Protein AF-A0A7J4I634-F1 (afdb_monomer)

Secondary structure (DSSP, 8-state):
-------PPPPHHHHHHHHH-HHHHHHHHHHHHS-PPEEHHHHHHHHHHHHHHTTS-S-SEETTTTEEGGG--HHHHHHHSSSSSHHHHHHHHHHHHHHHHHHTTTEETTEEEE-SSTTHHHHHHHHHHHHHHHHHHHHHHH-S---TTTT-EEEEEETTEEEEEETHHHHT-SS-EEE-S----HHHHHT-HHHHHHHHHHHHHHHH-HHHHHHTT--HHHHHHSTTS-SSSEEEEEEETTTTEEEEEEE-GGGHHHHHHHHHHHHHHHHHHHHHHHHHHHHH--

Foldseek 3Di:
DDDPPPPDDQDPVLVVCCVVPVVVSCCVVDVVPDLAAAEPVVVLVVLLVVLLVLQADPQQFDDPVRHGLQPDAAPRNCVGTPANALLRSLVVSLVVLVCCCVVVVCDDPSHHYDYPDDCVSVVSSVVSSVVSSVVRVCCNHQNHQHPVQQAPWQWDDAPPDIDTDRVVLQVVDLEEDEDDQDDDDLVNVQLPLVSQVSQLSLLVCLQPPRSSVVVVPHDNVQSVVQPSGGRAWGKYWYQNPVVRDIDIDIDTRVCVVVSVVVVVVVVVVVVVVVVVVVVVVVVVVD

Sequence (286 aa):
MAKYNQVQAISAGKLRTFHTCPYAYFLDEQIREANIPITGFSAKHYWLQNAFRKLFPGERHVGHELADIEDLRGEELAKHLKYHSADAFGNAMKGLWQRYIIDQEGTVHDRQIAWLYNEQWWKAAAEIRAACVNYCNFLLDEGPPILAFRDKDVAFHYGDKKFVVRFDAIRRGLVVCEQGTKQRTQKDLDSDWTATLQLLAFSTLARSEEAYRIKWGVELAVAESWREGICPEVKLRYYNLSRGEITETRRSNDDLPEMSGTVEDIQVRIKKAVQRKAQQEKRCCL

Radius of gyration: 26.53 Å; Cα contacts (8 Å, |Δi|>4): 306; chains: 1; bounding box: 67×57×77 Å

Mean predicted aligned error: 17.88 Å

pLDDT: mean 70.7, std 13.25, range [34.78, 94.81]

Structure (mmCIF, N/CA/C/O backbone):
data_AF-A0A7J4I634-F1
#
_entry.id   AF-A0A7J4I634-F1
#
loop_
_atom_site.group_PDB
_atom_site.id
_atom_site.type_symbol
_atom_site.label_atom_id
_atom_site.label_alt_id
_atom_site.label_comp_id
_atom_site.label_asym_id
_atom_site.label_entity_id
_atom_site.label_seq_id
_atom_site.pdbx_PDB_ins_code
_atom_site.Cartn_x
_atom_site.Cartn_y
_atom_site.Cartn_z
_atom_site.occupancy
_atom_site.B_iso_or_equiv
_atom_site.auth_seq_id
_atom_site.auth_comp_id
_atom_site.auth_asym_id
_atom_site.auth_atom_id
_atom_site.pdbx_PDB_model_num
ATOM 1 N N . MET A 1 1 ? -14.689 26.862 -48.101 1.00 35.91 1 MET A N 1
ATOM 2 C CA . MET A 1 1 ? -15.898 26.581 -47.295 1.00 35.91 1 MET A CA 1
ATOM 3 C C . MET A 1 1 ? -15.461 26.331 -45.863 1.00 35.91 1 MET A C 1
ATOM 5 O O . MET A 1 1 ? -14.835 25.312 -45.601 1.00 35.91 1 MET A O 1
ATOM 9 N N . ALA A 1 2 ? -15.687 27.299 -44.974 1.00 35.06 2 ALA A N 1
ATOM 10 C CA . ALA A 1 2 ? -15.355 27.166 -43.560 1.00 35.06 2 ALA A CA 1
ATOM 11 C C . ALA A 1 2 ? -16.254 26.089 -42.936 1.00 35.06 2 ALA A C 1
ATOM 13 O O . ALA A 1 2 ? -17.478 26.185 -43.017 1.00 35.06 2 ALA A O 1
ATOM 14 N N . LYS A 1 3 ? -15.652 25.040 -42.363 1.00 34.78 3 LYS A N 1
ATOM 15 C CA . LYS A 1 3 ? -16.386 24.059 -41.560 1.00 34.78 3 LYS A CA 1
ATOM 16 C C . LYS A 1 3 ? -16.897 24.793 -40.324 1.00 34.78 3 LYS A C 1
ATOM 18 O O . LYS A 1 3 ? -16.102 25.276 -39.525 1.00 34.78 3 LYS A O 1
ATOM 23 N N . TYR A 1 4 ? -18.215 24.914 -40.208 1.00 36.06 4 TYR A N 1
ATOM 24 C CA . TYR A 1 4 ? -18.863 25.379 -38.990 1.00 36.06 4 TYR A CA 1
ATOM 25 C C . TYR A 1 4 ? -18.404 24.489 -37.830 1.00 36.06 4 TYR A C 1
ATOM 27 O O . TYR A 1 4 ? -18.687 23.291 -37.822 1.00 36.06 4 TYR A O 1
ATOM 35 N N . ASN A 1 5 ? -17.673 25.072 -36.877 1.00 40.84 5 ASN A N 1
ATOM 36 C CA . ASN A 1 5 ? -17.373 24.433 -35.602 1.00 40.84 5 ASN A CA 1
ATOM 37 C C . ASN A 1 5 ? -18.708 24.131 -34.920 1.00 40.84 5 ASN A C 1
ATOM 39 O O . ASN A 1 5 ? -19.427 25.048 -34.521 1.00 40.84 5 ASN A O 1
ATOM 43 N N . GLN A 1 6 ? -19.061 22.851 -34.818 1.00 41.25 6 GLN A N 1
ATOM 44 C CA . GLN A 1 6 ? -20.134 22.431 -33.930 1.00 41.25 6 GLN A CA 1
ATOM 45 C C . GLN A 1 6 ? -19.717 22.814 -32.512 1.00 41.25 6 GLN A C 1
ATOM 47 O O . GLN A 1 6 ? -18.751 22.277 -31.975 1.00 41.25 6 GLN A O 1
ATOM 52 N N . VAL A 1 7 ? -20.424 23.777 -31.925 1.00 43.50 7 VAL A N 1
ATOM 53 C CA . VAL A 1 7 ? -20.244 24.157 -30.525 1.00 43.50 7 VAL A CA 1
ATOM 54 C C . VAL A 1 7 ? -20.687 22.960 -29.686 1.00 43.50 7 VAL A C 1
ATOM 56 O O . VAL A 1 7 ? -21.882 22.694 -29.559 1.00 43.50 7 VAL A O 1
ATOM 59 N N . GLN A 1 8 ? -19.729 22.191 -29.166 1.00 54.75 8 GLN A N 1
ATOM 60 C CA . GLN A 1 8 ? -20.033 21.123 -28.222 1.00 54.75 8 GLN A CA 1
ATOM 61 C C . GLN A 1 8 ? -20.607 21.736 -26.943 1.00 54.75 8 GLN A C 1
ATOM 63 O O . GLN A 1 8 ? -20.033 22.656 -26.359 1.00 54.75 8 GLN A O 1
ATOM 68 N N . ALA A 1 9 ? -21.753 21.220 -26.503 1.00 59.50 9 ALA A N 1
ATOM 69 C CA . ALA A 1 9 ? -22.364 21.640 -25.253 1.00 59.50 9 ALA A CA 1
ATOM 70 C C . ALA A 1 9 ? -21.459 21.249 -24.071 1.00 59.50 9 ALA A C 1
ATOM 72 O O . ALA A 1 9 ? -21.138 20.073 -23.880 1.00 59.50 9 ALA A O 1
ATOM 73 N N . ILE A 1 10 ? -21.052 22.236 -23.270 1.00 62.06 10 ILE A N 1
ATOM 74 C CA . ILE A 1 10 ? -20.223 22.016 -22.081 1.00 62.06 10 ILE A CA 1
ATOM 75 C C . ILE A 1 10 ? -21.079 21.313 -21.022 1.00 62.06 10 ILE A C 1
ATOM 77 O O . ILE A 1 10 ? -22.120 21.820 -20.604 1.00 62.06 10 ILE A O 1
ATOM 81 N N . SER A 1 11 ? -20.650 20.129 -20.584 1.00 72.94 11 SER A N 1
ATOM 82 C CA . SER A 1 11 ? -21.383 19.362 -19.577 1.00 72.94 11 SER A CA 1
ATOM 83 C C . SER A 1 11 ? -21.321 20.032 -18.197 1.00 72.94 11 SER A C 1
ATOM 85 O O . SER A 1 11 ? -20.356 20.718 -17.855 1.00 72.94 11 SER A O 1
ATOM 87 N N . ALA A 1 12 ? -22.327 19.785 -17.353 1.00 72.38 12 ALA A N 1
ATOM 88 C CA . ALA A 1 12 ? -22.384 20.346 -15.999 1.00 72.38 12 ALA A CA 1
ATOM 89 C C . ALA A 1 12 ? -21.161 19.968 -15.134 1.00 72.38 12 ALA A C 1
ATOM 91 O O . ALA A 1 12 ? -20.741 20.744 -14.277 1.00 72.38 12 ALA A O 1
ATOM 92 N N . GLY A 1 13 ? -20.560 18.796 -15.381 1.00 66.75 13 GLY A N 1
ATOM 93 C CA . GLY A 1 13 ? -19.317 18.373 -14.731 1.00 66.75 13 GLY A CA 1
ATOM 94 C C . GLY A 1 13 ? -18.116 19.226 -15.146 1.00 66.75 13 GLY A C 1
ATOM 95 O O . GLY A 1 13 ? -17.361 19.665 -14.286 1.00 66.75 13 GLY A O 1
ATOM 96 N N . LYS A 1 14 ? -17.992 19.536 -16.442 1.00 60.25 14 LYS A N 1
ATOM 97 C CA . LYS A 1 14 ? -16.929 20.390 -16.993 1.00 60.25 14 LYS A CA 1
ATOM 98 C C . LYS A 1 14 ? -17.026 21.829 -16.473 1.00 60.25 14 LYS A C 1
ATOM 100 O O . LYS A 1 14 ? -16.036 22.383 -16.005 1.00 60.25 14 LYS A O 1
ATOM 105 N N . LEU A 1 15 ? -18.234 22.393 -16.434 1.00 70.44 15 LEU A N 1
ATOM 106 C CA . LEU A 1 15 ? -18.499 23.693 -15.799 1.00 70.44 15 LEU A CA 1
ATOM 107 C C . LEU A 1 15 ? -18.102 23.700 -14.316 1.00 70.44 15 LEU A C 1
ATOM 109 O O . LEU A 1 15 ? -17.470 24.642 -13.841 1.00 70.44 15 LEU A O 1
ATOM 113 N N . ARG A 1 16 ? -18.413 22.625 -13.583 1.00 66.25 16 ARG A N 1
ATOM 114 C CA . ARG A 1 16 ? -18.028 22.493 -12.173 1.00 66.25 16 ARG A CA 1
ATOM 115 C C . ARG A 1 16 ? -16.504 22.457 -12.004 1.00 66.25 16 ARG A C 1
ATOM 117 O O . ARG A 1 16 ? -15.994 23.109 -11.095 1.00 66.25 16 ARG A O 1
ATOM 124 N N . THR A 1 17 ? -15.776 21.772 -12.885 1.00 56.25 17 THR A N 1
ATOM 125 C CA . THR A 1 17 ? -14.303 21.769 -12.896 1.00 56.25 17 THR A CA 1
ATOM 126 C C . THR A 1 17 ? -13.734 23.157 -13.193 1.00 56.25 17 THR A C 1
ATOM 128 O O . THR A 1 17 ? -12.839 23.588 -12.472 1.00 56.25 17 THR A O 1
ATOM 131 N N . PHE A 1 18 ? -14.289 23.899 -14.162 1.00 64.56 18 PHE A N 1
ATOM 132 C CA . PHE A 1 18 ? -13.871 25.278 -14.461 1.00 64.56 18 PHE A CA 1
ATOM 133 C C . PHE A 1 18 ? -14.014 26.201 -13.256 1.00 64.56 18 PHE A C 1
ATOM 135 O O . PHE A 1 18 ? -13.078 26.910 -12.900 1.00 64.56 18 PHE A O 1
ATOM 142 N N . HIS A 1 19 ? -15.169 26.156 -12.595 1.00 66.19 19 HIS A N 1
ATOM 143 C CA . HIS A 1 19 ? -15.427 27.004 -11.436 1.00 66.19 19 HIS A CA 1
ATOM 144 C C . HIS A 1 19 ? -14.598 26.619 -10.207 1.00 66.19 19 HIS A C 1
ATOM 146 O O . HIS A 1 19 ? -14.317 27.478 -9.377 1.00 66.19 19 HIS A O 1
ATOM 152 N N . THR A 1 20 ? -14.197 25.350 -10.090 1.00 65.62 20 THR A N 1
ATOM 153 C CA . THR A 1 20 ? -13.395 24.860 -8.959 1.00 65.62 20 THR A CA 1
ATOM 154 C C . THR A 1 20 ? -11.903 25.116 -9.178 1.00 65.62 20 THR A C 1
ATOM 156 O O . THR A 1 20 ? -11.194 25.500 -8.253 1.00 65.62 20 THR A O 1
ATOM 159 N N . CYS A 1 21 ? -11.412 24.910 -10.401 1.00 58.94 21 CYS A N 1
ATOM 160 C CA . CYS A 1 21 ? -10.040 25.204 -10.788 1.00 58.94 21 CYS A CA 1
ATOM 161 C C . CYS A 1 21 ? -9.975 25.482 -12.300 1.00 58.94 21 CYS A C 1
ATOM 163 O O . CYS A 1 21 ? -9.893 24.540 -13.098 1.00 58.94 21 CYS A O 1
ATOM 165 N N . PRO A 1 22 ? -9.951 26.764 -12.714 1.00 61.44 22 PRO A N 1
ATOM 166 C CA . PRO A 1 22 ? -9.896 27.137 -14.125 1.00 61.44 22 PRO A CA 1
ATOM 167 C C . PRO A 1 22 ? -8.691 26.523 -14.838 1.00 61.44 22 PRO A C 1
ATOM 169 O O . PRO A 1 22 ? -8.812 26.064 -15.966 1.00 61.44 22 PRO A O 1
ATOM 172 N N . TYR A 1 23 ? -7.545 26.435 -14.156 1.00 46.91 23 TYR A N 1
ATOM 173 C CA . TYR A 1 23 ? -6.328 25.839 -14.705 1.00 46.91 23 TYR A CA 1
ATOM 174 C C . TYR A 1 23 ? -6.473 24.329 -14.946 1.00 46.91 23 TYR A C 1
ATOM 176 O O . TYR A 1 23 ? -6.044 23.837 -15.982 1.00 46.91 23 TYR A O 1
ATOM 184 N N . ALA A 1 24 ? -7.134 23.596 -14.043 1.00 50.12 24 ALA A N 1
ATOM 185 C CA . ALA A 1 24 ? -7.418 22.173 -14.227 1.00 50.12 24 ALA A CA 1
ATOM 186 C C . ALA A 1 24 ? -8.451 21.931 -15.331 1.00 50.12 24 ALA A C 1
ATOM 188 O O . ALA A 1 24 ? -8.325 20.960 -16.060 1.00 50.12 24 ALA A O 1
ATO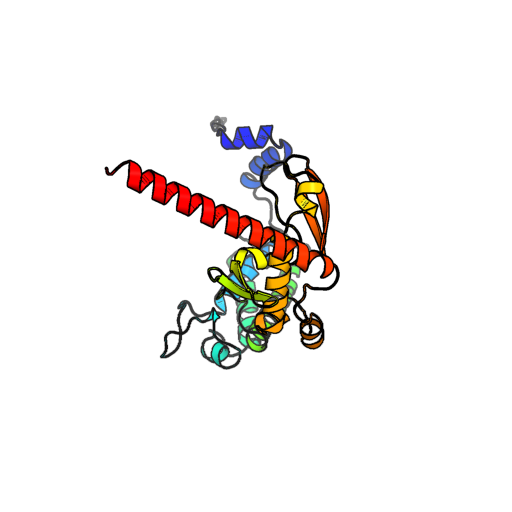M 189 N N . TYR A 1 25 ? -9.434 22.819 -15.494 1.00 60.09 25 TYR A N 1
ATOM 190 C CA . TYR A 1 25 ? -10.348 22.776 -16.636 1.00 60.09 25 TYR A CA 1
ATOM 191 C C . TYR A 1 25 ? -9.629 23.046 -17.954 1.00 60.09 25 TYR A C 1
ATOM 193 O O . TYR A 1 25 ? -9.800 22.288 -18.897 1.00 60.09 25 TYR A O 1
ATOM 201 N N . PHE A 1 26 ? -8.784 24.079 -18.022 1.00 50.06 26 PHE A N 1
ATOM 202 C CA . PHE A 1 26 ? -7.991 24.351 -19.219 1.00 50.06 26 PHE A CA 1
ATOM 203 C C . PHE A 1 26 ? -7.023 23.207 -19.523 1.00 50.06 26 PHE A C 1
ATOM 205 O O . PHE A 1 26 ? -6.861 22.858 -20.684 1.00 50.06 26 PHE A O 1
ATOM 212 N N . LEU A 1 27 ? -6.435 22.578 -18.504 1.00 50.41 27 LEU A N 1
ATOM 213 C CA . LEU A 1 27 ? -5.641 21.364 -18.665 1.00 50.41 27 LEU A CA 1
ATOM 214 C C . LEU A 1 27 ? -6.499 20.175 -19.109 1.00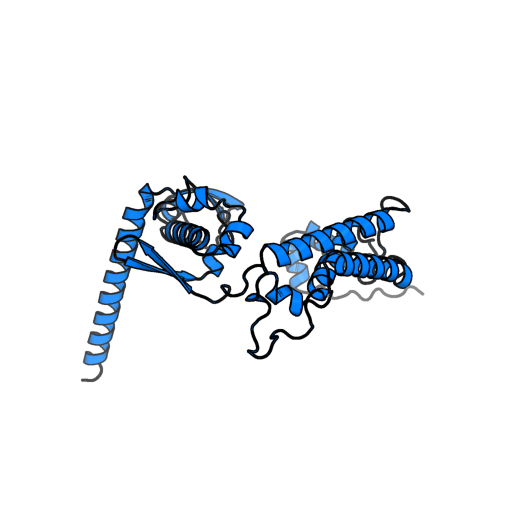 50.41 27 LEU A C 1
ATOM 216 O O . LEU A 1 27 ? -6.062 19.454 -19.981 1.00 50.41 27 LEU A O 1
ATOM 220 N N . ASP A 1 28 ? -7.694 19.944 -18.574 1.00 52.78 28 ASP A N 1
ATOM 221 C CA . ASP A 1 28 ? -8.531 18.792 -18.954 1.00 52.78 28 ASP A CA 1
ATOM 222 C C . ASP A 1 28 ? -9.135 18.966 -20.362 1.00 52.78 28 ASP A C 1
ATOM 224 O O . ASP A 1 28 ? -9.190 18.002 -21.123 1.00 52.78 28 ASP A O 1
ATOM 228 N N . GLU A 1 29 ? -9.492 20.194 -20.760 1.00 54.06 29 GLU A N 1
ATOM 229 C CA . GLU A 1 29 ? -9.886 20.519 -22.138 1.00 54.06 29 GLU A CA 1
ATOM 230 C C . GLU A 1 29 ? -8.682 20.447 -23.096 1.00 54.06 29 GLU A C 1
ATOM 232 O O . GLU A 1 29 ? -8.772 19.791 -24.128 1.00 54.06 29 GLU A O 1
ATOM 237 N N . GLN A 1 30 ? -7.517 21.020 -22.756 1.00 46.25 30 GLN A N 1
ATOM 238 C CA . GLN A 1 30 ? -6.353 21.008 -23.657 1.00 46.25 30 GLN A CA 1
ATOM 239 C C . GLN A 1 30 ? -5.571 19.686 -23.670 1.00 46.25 30 GLN A C 1
ATOM 241 O O . GLN A 1 30 ? -5.031 19.333 -24.709 1.00 46.25 30 GLN A O 1
ATOM 246 N N . ILE A 1 31 ? -5.499 18.924 -22.574 1.00 45.06 31 ILE A N 1
ATOM 247 C CA . ILE A 1 31 ? -4.784 17.630 -22.505 1.00 45.06 31 ILE A CA 1
ATOM 248 C C . ILE A 1 31 ? -5.611 16.506 -23.129 1.00 45.06 31 ILE A C 1
ATOM 250 O O . ILE A 1 31 ? -5.025 15.560 -23.652 1.00 45.06 31 ILE A O 1
ATOM 254 N N . ARG A 1 32 ? -6.949 16.584 -23.103 1.00 44.66 32 ARG A N 1
ATOM 255 C CA . ARG A 1 32 ? -7.786 15.617 -23.831 1.00 44.66 32 ARG A CA 1
ATOM 256 C C . ARG A 1 32 ? -7.885 15.928 -25.321 1.00 44.66 32 ARG A C 1
ATOM 258 O O . ARG A 1 32 ? -8.030 14.990 -26.096 1.00 44.66 32 ARG A O 1
ATOM 265 N N . GLU A 1 33 ? -7.792 17.196 -25.724 1.00 44.84 33 GLU A N 1
ATOM 266 C CA . GLU A 1 33 ? -7.803 17.571 -27.146 1.00 44.84 33 GLU A CA 1
ATOM 267 C C . GLU A 1 33 ? -6.423 17.538 -27.816 1.00 44.84 33 GLU A C 1
ATOM 269 O O . GLU A 1 33 ? -6.347 17.467 -29.043 1.00 44.84 33 GLU A O 1
ATOM 274 N N . ALA A 1 34 ? -5.322 17.555 -27.065 1.00 44.38 34 ALA A N 1
ATOM 275 C CA . ALA A 1 34 ? -3.998 17.597 -27.665 1.00 44.38 34 ALA A CA 1
ATOM 276 C C . ALA A 1 34 ? -3.308 16.227 -27.660 1.00 44.38 34 ALA A C 1
ATOM 278 O O . ALA A 1 34 ? -3.169 15.566 -26.631 1.00 44.38 34 ALA A O 1
ATOM 279 N N . ASN A 1 35 ? -2.775 15.876 -28.833 1.00 56.53 35 ASN A N 1
ATOM 280 C CA . ASN A 1 35 ? -1.741 14.874 -29.110 1.00 56.53 35 ASN A CA 1
ATOM 281 C C . ASN A 1 35 ? -0.438 15.127 -28.307 1.00 56.53 35 ASN A C 1
ATOM 283 O O . ASN A 1 35 ? 0.656 15.094 -28.868 1.00 56.53 35 ASN A O 1
ATOM 287 N N . ILE A 1 36 ? -0.515 15.455 -27.013 1.00 59.34 36 ILE A N 1
ATOM 288 C CA . ILE A 1 36 ? 0.643 15.779 -26.182 1.00 59.34 36 ILE A CA 1
ATOM 289 C C . ILE A 1 36 ? 1.390 14.480 -25.927 1.00 59.34 36 ILE A C 1
ATOM 291 O O . ILE A 1 36 ? 0.811 13.553 -25.337 1.00 59.34 36 ILE A O 1
ATOM 295 N N . PRO A 1 37 ? 2.673 14.408 -26.304 1.00 60.72 37 PRO A N 1
ATOM 296 C CA . PRO A 1 37 ? 3.463 13.227 -26.056 1.00 60.72 37 PRO A CA 1
ATOM 297 C C . PRO A 1 37 ? 3.520 12.875 -24.565 1.00 60.72 37 PRO A C 1
ATOM 299 O O . PRO A 1 37 ? 3.599 13.748 -23.699 1.00 60.72 37 PRO A O 1
ATOM 302 N N . ILE A 1 38 ? 3.474 11.589 -24.243 1.00 65.56 38 ILE A N 1
ATOM 303 C CA . ILE A 1 38 ? 3.721 11.089 -22.894 1.00 65.56 38 ILE A CA 1
ATOM 304 C C . ILE A 1 38 ? 5.231 11.007 -22.655 1.00 65.56 38 ILE A C 1
ATOM 306 O O . ILE A 1 38 ? 5.982 10.621 -23.541 1.00 65.56 38 ILE A O 1
ATOM 310 N N . THR A 1 39 ? 5.723 11.347 -21.466 1.00 72.00 39 THR A N 1
ATOM 311 C CA . THR A 1 39 ? 7.162 11.204 -21.192 1.00 72.00 39 THR A CA 1
ATOM 312 C C . THR A 1 39 ? 7.569 9.730 -21.140 1.00 72.00 39 THR A C 1
ATOM 314 O O . THR A 1 39 ? 6.817 8.894 -20.631 1.00 72.00 39 THR A O 1
ATOM 317 N N . GLY A 1 40 ? 8.791 9.407 -21.576 1.00 61.75 40 GLY A N 1
ATOM 318 C CA . GLY A 1 40 ? 9.339 8.045 -21.478 1.00 61.75 40 GLY A CA 1
ATOM 319 C C . GLY A 1 40 ? 9.301 7.457 -20.059 1.00 61.75 40 GLY A C 1
ATOM 320 O O . GLY A 1 40 ? 9.081 6.259 -19.884 1.00 61.75 40 GLY A O 1
ATOM 321 N N . PHE A 1 41 ? 9.422 8.302 -19.028 1.00 64.12 41 PHE A N 1
ATOM 322 C CA . PHE A 1 41 ? 9.251 7.899 -17.628 1.00 64.12 41 PHE A CA 1
ATOM 323 C C . PHE A 1 41 ? 7.826 7.412 -17.330 1.00 64.12 41 PHE A C 1
ATOM 325 O O . PHE A 1 41 ? 7.644 6.339 -16.753 1.00 64.12 41 PHE A O 1
ATOM 332 N N . SER A 1 42 ? 6.818 8.183 -17.744 1.00 63.53 42 SER A N 1
ATOM 333 C CA . SER A 1 42 ? 5.413 7.847 -17.500 1.00 63.53 42 SER A CA 1
ATOM 334 C C . SER A 1 42 ? 5.009 6.607 -18.295 1.00 63.53 42 SER A C 1
ATOM 336 O O . SER A 1 42 ? 4.405 5.697 -17.735 1.00 63.53 42 SER A O 1
ATOM 338 N N . ALA A 1 43 ? 5.421 6.519 -19.565 1.00 66.12 43 ALA A N 1
ATOM 339 C CA . ALA A 1 43 ? 5.208 5.347 -20.416 1.00 66.12 43 ALA A CA 1
ATOM 340 C C . ALA A 1 43 ? 5.763 4.060 -19.780 1.00 66.12 43 ALA A C 1
ATOM 342 O O . ALA A 1 43 ? 5.054 3.058 -19.676 1.00 66.12 43 ALA A O 1
ATOM 343 N N . LYS A 1 44 ? 7.000 4.111 -19.266 1.00 74.62 44 LYS A N 1
ATOM 344 C CA . LYS A 1 44 ? 7.624 3.007 -18.523 1.00 74.62 44 LYS A CA 1
ATOM 345 C C . LYS A 1 44 ? 6.807 2.611 -17.289 1.00 74.62 44 LYS A C 1
ATOM 347 O O . LYS A 1 44 ? 6.600 1.424 -17.048 1.00 74.62 44 LYS A O 1
ATOM 352 N N . HIS A 1 45 ? 6.351 3.585 -16.498 1.00 66.69 45 HIS A N 1
ATOM 353 C CA . HIS A 1 45 ? 5.594 3.311 -15.274 1.00 66.69 45 HIS A CA 1
ATOM 354 C C . HIS A 1 45 ? 4.244 2.638 -15.563 1.00 66.69 45 HIS A C 1
ATOM 356 O O . HIS A 1 45 ? 3.923 1.626 -14.940 1.00 66.69 45 HIS A O 1
ATOM 362 N N . TYR A 1 46 ? 3.492 3.143 -16.547 1.00 68.06 46 TYR A N 1
ATOM 363 C CA . TYR A 1 46 ? 2.243 2.516 -16.995 1.00 68.06 46 TYR A CA 1
ATOM 364 C C . TYR A 1 46 ? 2.461 1.076 -17.451 1.00 68.06 46 TYR A C 1
ATOM 366 O O . TYR A 1 46 ? 1.702 0.171 -17.100 1.00 68.06 46 TYR A O 1
ATOM 374 N N . TRP A 1 47 ? 3.533 0.851 -18.203 1.00 76.62 47 TRP A N 1
ATOM 375 C CA . TRP A 1 47 ? 3.866 -0.472 -18.695 1.00 76.62 47 TRP A CA 1
ATOM 376 C C . TRP A 1 47 ? 4.220 -1.445 -17.558 1.00 76.62 47 TRP A C 1
ATOM 378 O O . TRP A 1 47 ? 3.718 -2.570 -17.536 1.00 76.62 47 TRP A O 1
ATOM 388 N N . LEU A 1 48 ? 5.012 -1.007 -16.571 1.00 69.50 48 LEU A N 1
ATOM 389 C CA . LEU A 1 48 ? 5.423 -1.829 -15.425 1.00 69.50 48 LEU A CA 1
ATOM 390 C C . LEU A 1 48 ? 4.243 -2.337 -14.589 1.00 69.50 48 LEU A C 1
ATOM 392 O O . LEU A 1 48 ? 4.247 -3.497 -14.178 1.00 69.50 48 LEU A O 1
ATOM 396 N N . GLN A 1 49 ? 3.205 -1.521 -14.390 1.00 64.75 49 GLN A N 1
ATOM 397 C CA . GLN A 1 49 ? 2.005 -1.955 -13.663 1.00 64.75 49 GLN A CA 1
ATOM 398 C C . GLN A 1 49 ? 1.322 -3.157 -14.335 1.00 64.75 49 GLN A C 1
ATOM 400 O O . GLN A 1 49 ? 0.875 -4.085 -13.658 1.00 64.75 49 GLN A O 1
ATOM 405 N N . ASN A 1 50 ? 1.277 -3.174 -15.669 1.00 70.69 50 ASN A N 1
ATOM 406 C CA . ASN A 1 50 ? 0.751 -4.307 -16.431 1.00 70.69 50 ASN A CA 1
ATOM 407 C C . ASN A 1 50 ? 1.730 -5.487 -16.467 1.00 70.69 50 ASN A C 1
ATOM 409 O O . ASN A 1 50 ? 1.302 -6.640 -16.477 1.00 70.69 50 ASN A O 1
ATOM 413 N N . ALA A 1 51 ? 3.034 -5.216 -16.475 1.00 72.56 51 ALA A N 1
ATOM 414 C CA . ALA A 1 51 ? 4.078 -6.233 -16.495 1.00 72.56 51 ALA A CA 1
ATOM 415 C C . ALA A 1 51 ? 4.075 -7.102 -15.234 1.00 72.56 51 ALA A C 1
ATOM 417 O O . ALA A 1 51 ? 4.121 -8.325 -15.342 1.00 72.56 51 ALA A O 1
ATOM 418 N N . PHE A 1 52 ? 3.936 -6.498 -14.051 1.00 74.62 52 PHE A N 1
ATOM 419 C CA . PHE A 1 52 ? 3.888 -7.234 -12.782 1.00 74.62 52 PHE A CA 1
ATOM 420 C C . PHE A 1 52 ? 2.718 -8.218 -12.712 1.00 74.62 52 PHE A C 1
ATOM 422 O O . PHE A 1 52 ? 2.884 -9.335 -12.235 1.00 74.62 52 PHE A O 1
ATOM 429 N N . ARG A 1 53 ? 1.561 -7.870 -13.288 1.00 71.50 53 ARG A N 1
ATOM 430 C CA . ARG A 1 53 ? 0.407 -8.784 -13.364 1.00 71.50 53 ARG A CA 1
ATOM 431 C C . ARG A 1 53 ? 0.678 -10.022 -14.214 1.00 71.50 53 ARG A C 1
ATOM 433 O O . ARG A 1 53 ? 0.081 -11.059 -13.971 1.00 71.50 53 ARG A O 1
ATOM 440 N N . LYS A 1 54 ? 1.579 -9.932 -15.199 1.00 78.56 54 LYS A N 1
ATOM 441 C CA . LYS A 1 54 ? 1.922 -11.063 -16.076 1.00 78.56 54 LYS A CA 1
ATOM 442 C C . LYS A 1 54 ? 2.766 -12.130 -15.382 1.00 78.56 54 LYS A C 1
ATOM 444 O O . LYS A 1 54 ? 2.958 -13.180 -15.990 1.00 78.56 54 LYS A O 1
ATOM 449 N N . LEU A 1 55 ? 3.300 -11.850 -14.191 1.00 76.19 55 LEU A N 1
ATOM 450 C CA . LEU A 1 55 ? 4.066 -12.805 -13.390 1.00 76.19 55 LEU A CA 1
ATOM 451 C C . LEU A 1 55 ? 3.185 -13.949 -12.871 1.00 76.19 55 LEU A C 1
ATOM 453 O O . LEU A 1 55 ? 3.629 -15.096 -12.816 1.00 76.19 55 LEU A O 1
ATOM 457 N N . PHE A 1 56 ? 1.933 -13.634 -12.547 1.00 77.56 56 PHE A N 1
ATOM 458 C CA . PHE A 1 56 ? 0.955 -14.594 -12.058 1.00 77.56 56 PHE A CA 1
ATOM 459 C C . PHE A 1 56 ? 0.234 -15.291 -13.227 1.00 77.56 56 PHE A C 1
ATOM 461 O O . PHE A 1 56 ? 0.070 -14.696 -14.303 1.00 77.56 56 PHE A O 1
ATOM 468 N N . PRO A 1 57 ? -0.186 -16.555 -13.058 1.00 70.00 57 PRO A N 1
ATOM 469 C CA . PRO A 1 57 ? -1.104 -17.208 -13.981 1.00 70.00 57 PRO A CA 1
ATOM 470 C C . PRO A 1 57 ? -2.439 -16.449 -14.042 1.00 70.00 57 PRO A C 1
ATOM 472 O O . PRO A 1 57 ? -2.774 -15.656 -13.166 1.00 70.00 57 PRO A O 1
ATOM 475 N N . GLY A 1 58 ? -3.209 -16.677 -15.109 1.00 64.19 58 GLY A N 1
ATOM 476 C CA . GLY A 1 58 ? -4.540 -16.069 -15.247 1.00 64.19 58 GLY A CA 1
ATOM 477 C C . GLY A 1 58 ? -5.563 -16.602 -14.235 1.00 64.19 58 GLY A C 1
ATOM 478 O O . GLY A 1 58 ? -6.616 -15.995 -14.057 1.00 64.19 58 GLY A O 1
ATOM 479 N N . GLU A 1 59 ? -5.251 -17.721 -13.583 1.00 60.88 59 GLU A N 1
ATOM 480 C CA . GLU A 1 59 ? -6.079 -18.383 -12.579 1.00 60.88 59 GLU A CA 1
ATOM 481 C C . GLU A 1 59 ? -5.690 -17.908 -11.175 1.00 60.88 59 GLU A C 1
ATOM 483 O O . GLU A 1 59 ? -4.511 -17.818 -10.839 1.00 60.88 59 GLU A O 1
ATOM 488 N N . ARG A 1 60 ? -6.699 -17.575 -10.362 1.00 55.22 60 ARG A N 1
ATOM 489 C CA . ARG A 1 60 ? -6.514 -17.010 -9.016 1.00 55.22 60 ARG A CA 1
ATOM 490 C C . ARG A 1 60 ? -6.158 -18.065 -7.958 1.00 55.22 60 ARG A C 1
ATOM 492 O O . ARG A 1 60 ? -5.390 -17.771 -7.047 1.00 55.22 60 ARG A O 1
ATOM 499 N N . HIS A 1 61 ? -6.695 -19.272 -8.117 1.00 64.56 61 HIS A N 1
ATOM 500 C CA . HIS A 1 61 ? -6.494 -20.406 -7.218 1.00 64.56 61 HIS A CA 1
ATOM 501 C C . HIS A 1 61 ? -5.615 -21.441 -7.912 1.00 64.56 61 HIS A C 1
ATOM 503 O O . HIS A 1 61 ? -5.808 -21.703 -9.100 1.00 64.56 61 HIS A O 1
ATOM 509 N N . VAL A 1 62 ? -4.667 -22.031 -7.189 1.00 60.22 62 VAL A N 1
ATOM 510 C CA . VAL A 1 62 ? -3.665 -22.935 -7.763 1.00 60.22 62 VAL A CA 1
ATOM 511 C C . VAL A 1 62 ? -3.420 -24.160 -6.879 1.00 60.22 62 VAL A C 1
ATOM 513 O O . VAL A 1 62 ? -3.682 -24.154 -5.678 1.00 60.22 62 VAL A O 1
ATOM 516 N N . GLY A 1 63 ? -2.903 -25.232 -7.486 1.00 61.53 63 GLY A N 1
ATOM 517 C CA . GLY A 1 63 ? -2.598 -26.487 -6.791 1.00 61.53 63 GLY A CA 1
ATOM 518 C C . GLY A 1 63 ? -3.822 -27.376 -6.530 1.00 61.53 63 GLY A C 1
ATOM 519 O O . GLY A 1 63 ? -4.952 -27.035 -6.872 1.00 61.53 63 GLY A O 1
ATOM 520 N N . HIS A 1 64 ? -3.586 -28.549 -5.934 1.00 51.88 64 HIS A N 1
ATOM 521 C CA . HIS A 1 64 ? -4.637 -29.541 -5.654 1.00 51.88 64 HIS A CA 1
ATOM 522 C C . HIS A 1 64 ? -5.642 -29.086 -4.588 1.00 51.88 64 HIS A C 1
ATOM 524 O O . HIS A 1 64 ? -6.784 -29.538 -4.601 1.00 51.88 64 HIS A O 1
ATOM 530 N N . GLU A 1 65 ? -5.228 -28.187 -3.696 1.00 61.47 65 GLU A N 1
ATOM 531 C CA . GLU A 1 65 ? -6.062 -27.647 -2.617 1.00 61.47 65 GLU A CA 1
ATOM 532 C C . GLU A 1 65 ? -6.792 -26.354 -3.013 1.00 61.47 65 GLU A C 1
ATOM 534 O O . GLU A 1 65 ? -7.534 -25.806 -2.204 1.00 61.47 65 GLU A O 1
ATOM 539 N N . LEU A 1 66 ? -6.613 -25.880 -4.257 1.00 64.56 66 LEU A N 1
ATOM 540 C CA . LEU A 1 66 ? -7.157 -24.606 -4.747 1.00 64.56 66 LEU A CA 1
ATOM 541 C C . LEU A 1 66 ? -6.770 -23.420 -3.843 1.00 64.56 66 LEU A C 1
ATOM 543 O O . LEU A 1 66 ? -7.591 -22.543 -3.571 1.00 64.56 66 LEU A O 1
ATOM 547 N N . ALA A 1 67 ? -5.516 -23.394 -3.386 1.00 53.25 67 ALA A N 1
ATOM 548 C CA . ALA A 1 67 ? -4.996 -22.324 -2.546 1.00 53.25 67 ALA A CA 1
ATOM 549 C C . ALA A 1 67 ? -4.946 -21.001 -3.324 1.00 53.25 67 ALA A C 1
ATOM 551 O O . ALA A 1 67 ? -4.599 -20.977 -4.511 1.00 53.25 67 ALA A O 1
ATOM 552 N N . ASP A 1 68 ? -5.277 -19.894 -2.659 1.00 63.06 68 ASP A N 1
ATOM 553 C CA . ASP A 1 68 ? -5.091 -18.564 -3.229 1.00 63.06 68 ASP A CA 1
ATOM 554 C C . ASP A 1 68 ? -3.592 -18.304 -3.420 1.00 63.06 68 ASP A C 1
ATOM 556 O O . ASP A 1 68 ? -2.794 -18.467 -2.498 1.00 63.06 68 ASP A O 1
ATOM 560 N N . ILE A 1 69 ? -3.197 -17.837 -4.609 1.00 63.88 69 ILE A N 1
ATOM 561 C CA . ILE A 1 69 ? -1.797 -17.467 -4.898 1.00 63.88 69 ILE A CA 1
ATOM 562 C C . ILE A 1 69 ? -1.242 -16.457 -3.887 1.00 63.88 69 ILE A C 1
ATOM 564 O O . ILE A 1 69 ? -0.041 -16.412 -3.638 1.00 63.88 69 ILE A O 1
ATOM 568 N N . GLU A 1 70 ? -2.130 -15.639 -3.328 1.00 62.72 70 GLU A N 1
ATOM 569 C CA . GLU A 1 70 ? -1.839 -14.583 -2.362 1.00 62.72 70 GLU A CA 1
ATOM 570 C C . GLU A 1 70 ? -1.477 -15.124 -0.968 1.00 62.72 70 GLU A C 1
ATOM 572 O O . GLU A 1 70 ? -0.945 -14.371 -0.152 1.00 62.72 70 GLU A O 1
ATOM 577 N N . ASP A 1 71 ? -1.732 -16.411 -0.718 1.00 61.66 71 ASP A N 1
ATOM 578 C CA . ASP A 1 71 ? -1.427 -17.104 0.535 1.00 61.66 71 ASP A CA 1
ATOM 579 C C . ASP A 1 71 ? -0.143 -17.951 0.437 1.00 61.66 71 ASP A C 1
ATOM 581 O O . ASP A 1 71 ? 0.392 -18.393 1.455 1.00 61.66 71 ASP A O 1
ATOM 585 N N . LEU A 1 72 ? 0.385 -18.150 -0.777 1.00 65.88 72 LEU A N 1
ATOM 586 C CA . LEU A 1 72 ? 1.569 -18.970 -1.025 1.00 65.88 72 LEU A CA 1
ATOM 587 C C . LEU A 1 72 ? 2.863 -18.202 -0.754 1.00 65.88 72 LEU A C 1
ATOM 589 O O . LEU A 1 72 ? 3.033 -17.056 -1.178 1.00 65.88 72 LEU A O 1
ATOM 593 N N . ARG A 1 73 ? 3.819 -18.865 -0.098 1.00 65.94 73 ARG A N 1
ATOM 594 C CA . ARG A 1 73 ? 5.145 -18.306 0.197 1.00 65.94 73 ARG A CA 1
ATOM 595 C C . ARG A 1 73 ? 6.234 -18.971 -0.638 1.00 65.94 73 ARG A C 1
ATOM 597 O O . ARG A 1 73 ? 6.153 -20.159 -0.941 1.00 65.94 73 ARG A O 1
ATOM 604 N N . GLY A 1 74 ? 7.255 -18.188 -0.982 1.00 69.88 74 GLY A N 1
ATOM 605 C CA . GLY A 1 74 ? 8.521 -18.614 -1.583 1.00 69.88 74 GLY A CA 1
ATOM 606 C C . GLY A 1 74 ? 8.470 -19.832 -2.496 1.00 69.88 74 GLY A C 1
ATOM 607 O O . GLY A 1 74 ? 7.976 -19.739 -3.618 1.00 69.88 74 GLY A O 1
ATOM 608 N N . GLU A 1 75 ? 9.003 -20.967 -2.033 1.00 75.56 75 GLU A N 1
ATOM 609 C CA . GLU A 1 75 ? 9.126 -22.199 -2.825 1.00 75.56 75 GLU A CA 1
ATOM 610 C C . GLU A 1 75 ? 7.786 -22.759 -3.325 1.00 75.56 75 GLU A C 1
ATOM 612 O O . GLU A 1 75 ? 7.741 -23.383 -4.385 1.00 75.56 75 GLU A O 1
ATOM 617 N N . GLU A 1 76 ? 6.687 -22.548 -2.597 1.00 74.38 76 GLU A N 1
ATOM 618 C CA . GLU A 1 76 ? 5.354 -22.939 -3.060 1.00 74.38 76 GLU A CA 1
ATOM 619 C C . GLU A 1 76 ? 4.851 -21.979 -4.128 1.00 74.38 76 GLU A C 1
ATOM 621 O O . GLU A 1 76 ? 4.443 -22.425 -5.199 1.00 74.38 76 GLU A O 1
ATOM 626 N N . LEU A 1 77 ? 4.978 -20.668 -3.904 1.00 76.94 77 LEU A N 1
ATOM 627 C CA . LEU A 1 77 ? 4.641 -19.660 -4.911 1.00 76.94 77 LEU A CA 1
ATOM 628 C C . LEU A 1 77 ? 5.421 -19.898 -6.215 1.00 76.94 7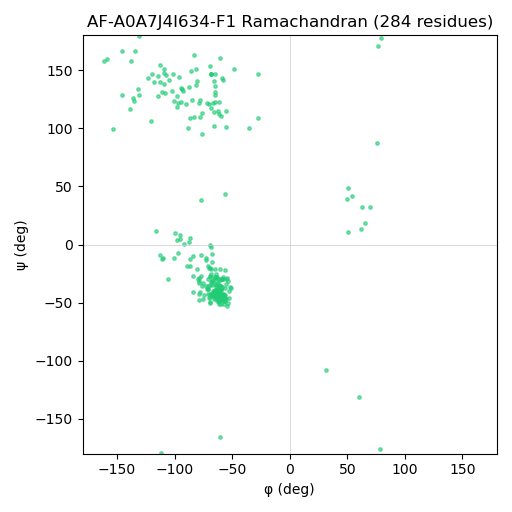7 LEU A C 1
ATOM 630 O O . LEU A 1 77 ? 4.836 -19.858 -7.298 1.00 76.94 77 LEU A O 1
ATOM 634 N N . ALA A 1 78 ? 6.717 -20.214 -6.116 1.00 82.94 78 ALA A N 1
ATOM 635 C CA . ALA A 1 78 ? 7.610 -20.463 -7.246 1.00 82.94 78 ALA A CA 1
ATOM 636 C C . ALA A 1 78 ? 7.097 -21.555 -8.198 1.00 82.94 78 ALA A C 1
ATOM 638 O O . ALA A 1 78 ? 7.284 -21.447 -9.410 1.00 82.94 78 ALA A O 1
ATOM 639 N N . LYS A 1 79 ? 6.410 -22.580 -7.672 1.00 85.25 79 LYS A N 1
ATOM 640 C CA . LYS A 1 79 ? 5.829 -23.679 -8.468 1.00 85.25 79 LYS A CA 1
ATOM 641 C C . LYS A 1 79 ? 4.664 -23.223 -9.346 1.00 85.25 79 LYS A C 1
ATOM 643 O O . LYS A 1 79 ? 4.331 -23.903 -10.315 1.00 85.25 79 LYS A O 1
ATOM 648 N N . HIS A 1 80 ? 4.047 -22.093 -9.010 1.00 82.56 80 HIS A N 1
ATOM 649 C CA . HIS A 1 80 ? 2.831 -21.595 -9.649 1.00 82.56 80 HIS A CA 1
ATOM 650 C C . HIS A 1 80 ? 3.039 -20.303 -10.442 1.00 82.56 80 HIS A C 1
ATOM 652 O O . HIS A 1 80 ? 2.145 -19.893 -11.185 1.00 82.56 80 HIS A O 1
ATOM 658 N N . LEU A 1 81 ? 4.208 -19.662 -10.332 1.00 83.19 81 LEU A N 1
ATOM 659 C CA . LEU A 1 81 ? 4.540 -18.503 -11.156 1.00 83.19 81 LEU A CA 1
ATOM 660 C C . LEU A 1 81 ? 4.644 -18.886 -12.634 1.00 83.19 81 LEU A C 1
ATOM 662 O O . LEU A 1 81 ? 5.117 -19.958 -13.009 1.00 83.19 81 LEU A O 1
ATOM 666 N N . LYS A 1 82 ? 4.258 -17.951 -13.506 1.00 84.00 82 LYS A N 1
ATOM 667 C CA . LYS A 1 82 ? 4.305 -18.149 -14.961 1.00 84.00 82 LYS A CA 1
ATOM 668 C C . LYS A 1 82 ? 5.731 -18.326 -15.498 1.00 84.00 82 LYS A C 1
ATOM 670 O O . LYS A 1 82 ? 5.920 -18.897 -16.570 1.00 84.00 82 LYS A O 1
ATOM 675 N N . TYR A 1 83 ? 6.724 -17.794 -14.790 1.00 87.06 83 TYR A N 1
ATOM 676 C CA . TYR A 1 83 ? 8.127 -17.822 -15.189 1.00 87.06 83 TYR A CA 1
ATOM 677 C C . TYR A 1 83 ? 8.948 -18.589 -14.160 1.00 87.06 83 TYR A C 1
ATOM 679 O O . TYR A 1 83 ? 8.766 -18.415 -12.962 1.00 87.06 83 TYR A O 1
ATOM 687 N N . HIS A 1 84 ? 9.894 -19.388 -14.648 1.00 82.69 84 HIS A N 1
ATOM 688 C CA . HIS A 1 84 ? 10.688 -20.309 -13.827 1.00 82.69 84 HIS A CA 1
ATOM 689 C C . HIS A 1 84 ? 11.805 -19.624 -13.020 1.00 82.69 84 HIS A C 1
ATOM 691 O O . HIS A 1 84 ? 12.462 -20.270 -12.212 1.00 82.69 84 HIS A O 1
ATOM 697 N N . SER A 1 85 ? 12.066 -18.336 -13.265 1.00 89.19 85 SER A N 1
ATOM 698 C CA . SER A 1 85 ? 13.018 -17.532 -12.496 1.00 89.19 85 SER A CA 1
ATOM 699 C C . SER A 1 85 ? 12.738 -16.036 -12.647 1.00 89.19 85 SER A C 1
ATOM 701 O O . SER A 1 85 ? 12.138 -15.593 -13.635 1.00 89.19 85 SER A O 1
ATOM 703 N N . ALA A 1 86 ? 13.233 -15.239 -11.697 1.00 88.06 86 ALA A N 1
ATOM 704 C CA . ALA A 1 86 ? 13.160 -13.782 -11.762 1.00 88.06 86 ALA A CA 1
ATOM 705 C C . ALA A 1 86 ? 13.862 -13.218 -13.006 1.00 88.06 86 ALA A C 1
ATOM 707 O O . ALA A 1 86 ? 13.346 -12.305 -13.653 1.00 88.06 86 ALA A O 1
ATOM 708 N N . ASP A 1 87 ? 14.993 -13.809 -13.402 1.00 93.44 87 ASP A N 1
ATOM 709 C CA . ASP A 1 87 ? 15.698 -13.443 -14.632 1.00 93.44 87 ASP A CA 1
ATOM 710 C C . ASP A 1 87 ? 14.886 -13.775 -15.888 1.00 93.44 87 ASP A C 1
ATOM 712 O O . ASP A 1 87 ? 14.847 -12.968 -16.820 1.00 93.44 87 ASP A O 1
ATOM 716 N N . ALA A 1 88 ? 14.199 -14.923 -15.922 1.00 91.75 88 ALA A N 1
ATOM 717 C CA . ALA A 1 88 ? 13.315 -15.278 -17.029 1.00 91.75 88 ALA A CA 1
ATOM 718 C C . ALA A 1 88 ? 12.156 -14.278 -17.150 1.00 91.75 88 ALA A C 1
ATOM 720 O O . ALA A 1 88 ? 11.876 -13.793 -18.249 1.00 91.75 88 ALA A O 1
ATOM 721 N N . PHE A 1 89 ? 11.541 -13.900 -16.026 1.00 92.56 89 PHE A N 1
ATOM 722 C CA . PHE A 1 89 ? 10.506 -12.868 -15.992 1.00 92.56 89 PHE A CA 1
ATOM 723 C C . PHE A 1 89 ? 11.036 -11.509 -16.465 1.00 92.56 89 PHE A C 1
ATOM 725 O O . PHE A 1 89 ? 10.466 -10.900 -17.374 1.00 92.56 89 PHE A O 1
ATOM 732 N N . GLY A 1 90 ? 12.158 -11.046 -15.911 1.00 91.69 90 GLY A N 1
ATOM 733 C CA . GLY A 1 90 ? 12.762 -9.768 -16.275 1.00 91.69 90 GLY A CA 1
ATOM 734 C C . GLY A 1 90 ? 13.162 -9.691 -17.747 1.00 91.69 90 GLY A C 1
ATOM 735 O O . GLY A 1 90 ? 12.885 -8.689 -18.410 1.00 91.69 90 GLY A O 1
ATOM 736 N N . ASN A 1 91 ? 13.771 -10.750 -18.288 1.00 94.81 91 ASN A N 1
ATOM 737 C CA . ASN A 1 91 ? 14.143 -10.827 -19.701 1.00 94.81 91 ASN A CA 1
ATOM 738 C C . ASN A 1 91 ? 12.909 -10.858 -20.614 1.00 94.81 91 ASN A C 1
ATOM 740 O O . ASN A 1 91 ? 12.884 -10.158 -21.630 1.00 94.81 91 ASN A O 1
ATOM 744 N N . ALA A 1 92 ? 11.866 -11.606 -20.239 1.00 93.19 92 ALA A N 1
ATOM 745 C CA . ALA A 1 92 ? 10.608 -11.632 -20.980 1.00 93.19 92 ALA A CA 1
ATOM 746 C C . ALA A 1 92 ? 9.945 -10.248 -21.008 1.00 93.19 92 ALA A C 1
ATOM 748 O O . ALA A 1 92 ? 9.507 -9.791 -22.066 1.00 93.19 92 ALA A O 1
ATOM 749 N N . MET A 1 93 ? 9.917 -9.551 -19.868 1.00 93.19 93 MET A N 1
ATOM 750 C CA . MET A 1 93 ? 9.344 -8.212 -19.763 1.00 93.19 93 MET A CA 1
ATOM 751 C C . MET A 1 93 ? 10.143 -7.181 -20.564 1.00 93.19 93 MET A C 1
ATOM 753 O O . MET A 1 93 ? 9.557 -6.430 -21.342 1.00 93.19 93 MET A O 1
ATOM 757 N N . LYS A 1 94 ? 11.477 -7.208 -20.486 1.00 93.31 94 LYS A N 1
ATOM 758 C CA . LYS A 1 94 ? 12.350 -6.392 -21.342 1.00 93.31 94 LYS A CA 1
ATOM 759 C C . LYS A 1 94 ? 12.037 -6.590 -22.828 1.00 93.31 94 LYS A C 1
ATOM 761 O O . LYS A 1 94 ? 11.840 -5.613 -23.546 1.00 93.31 94 LYS A O 1
ATOM 766 N N . GLY A 1 95 ? 11.960 -7.842 -23.282 1.00 90.94 95 GLY A N 1
ATOM 767 C CA . GLY A 1 95 ? 11.683 -8.161 -24.684 1.00 90.94 95 GLY A CA 1
ATOM 768 C C . GLY A 1 95 ? 10.269 -7.778 -25.128 1.00 90.94 95 GLY A C 1
ATOM 769 O O . GLY A 1 95 ? 10.056 -7.428 -26.287 1.00 90.94 95 GLY A O 1
ATOM 770 N N . LEU A 1 96 ? 9.286 -7.827 -24.225 1.00 90.38 96 LEU A N 1
ATOM 771 C CA . LEU A 1 96 ? 7.932 -7.337 -24.496 1.00 90.38 96 LEU A CA 1
ATOM 772 C C . LEU A 1 96 ? 7.877 -5.812 -24.570 1.00 90.38 96 LEU A C 1
ATOM 774 O O . LEU A 1 96 ? 7.166 -5.298 -25.420 1.00 90.38 96 LEU A O 1
ATOM 778 N N . TRP A 1 97 ? 8.620 -5.096 -23.727 1.00 89.12 97 TRP A N 1
ATOM 779 C CA . TRP A 1 97 ? 8.737 -3.641 -23.816 1.00 89.12 97 TRP A CA 1
ATOM 780 C C . TRP A 1 97 ? 9.376 -3.209 -25.135 1.00 89.12 97 TRP A C 1
ATOM 782 O O . TRP A 1 97 ? 8.853 -2.335 -25.812 1.00 89.12 97 TRP A O 1
ATOM 792 N N . GLN A 1 98 ? 10.479 -3.847 -25.530 1.00 90.56 98 GLN A N 1
ATOM 793 C CA . GLN A 1 98 ? 11.164 -3.522 -26.783 1.00 90.56 98 GLN A CA 1
ATOM 794 C C . GLN A 1 98 ? 10.255 -3.740 -27.992 1.00 90.56 98 GLN A C 1
ATOM 796 O O . GLN A 1 98 ? 10.125 -2.842 -28.815 1.00 90.56 98 GLN A O 1
ATOM 801 N N . ARG A 1 99 ? 9.577 -4.895 -28.054 1.00 88.00 99 ARG A N 1
ATOM 802 C CA . ARG A 1 99 ? 8.567 -5.161 -29.086 1.00 88.00 99 ARG A CA 1
ATOM 803 C C . ARG A 1 99 ? 7.435 -4.151 -29.032 1.00 88.00 99 ARG A C 1
ATOM 805 O O . ARG A 1 99 ? 7.115 -3.574 -30.049 1.00 88.00 99 ARG A O 1
ATOM 812 N N . TYR A 1 100 ? 6.907 -3.856 -27.848 1.00 86.25 100 TYR A N 1
ATOM 813 C CA . TYR A 1 100 ? 5.850 -2.865 -27.682 1.00 86.25 100 TYR A CA 1
ATOM 814 C C . TYR A 1 100 ? 6.246 -1.489 -28.234 1.00 86.25 100 TYR A C 1
ATOM 816 O O . TYR A 1 100 ? 5.478 -0.902 -28.979 1.00 86.25 100 TYR A O 1
ATOM 824 N N . ILE A 1 101 ? 7.448 -0.992 -27.934 1.00 86.19 101 ILE A N 1
ATOM 825 C CA . ILE A 1 101 ? 7.923 0.289 -28.473 1.00 86.19 101 ILE A CA 1
ATOM 826 C C . ILE A 1 101 ? 8.108 0.242 -29.995 1.00 86.19 101 ILE A C 1
ATOM 828 O O . ILE A 1 101 ? 7.771 1.216 -30.660 1.00 86.19 101 ILE A O 1
ATOM 832 N N . ILE A 1 102 ? 8.617 -0.865 -30.541 1.00 83.81 102 ILE A N 1
ATOM 833 C CA . ILE A 1 102 ? 8.820 -1.037 -31.988 1.00 83.81 102 ILE A CA 1
ATOM 834 C C . ILE A 1 102 ? 7.473 -1.148 -32.718 1.00 83.81 102 ILE A C 1
ATOM 836 O O . ILE A 1 102 ? 7.229 -0.409 -33.664 1.00 83.81 102 ILE A O 1
ATOM 840 N N . ASP A 1 103 ? 6.587 -2.022 -32.243 1.00 82.69 103 ASP A N 1
ATOM 841 C CA . ASP A 1 103 ? 5.295 -2.341 -32.857 1.00 82.69 103 ASP A CA 1
ATOM 842 C C . ASP A 1 103 ? 4.286 -1.193 -32.723 1.00 82.69 103 ASP A C 1
ATOM 844 O O . ASP A 1 103 ? 3.402 -1.046 -33.560 1.00 82.69 103 ASP A O 1
ATOM 848 N N . GLN A 1 104 ? 4.381 -0.393 -31.656 1.00 77.62 104 GLN A N 1
ATOM 849 C CA . GLN A 1 104 ? 3.516 0.770 -31.431 1.00 77.62 104 GLN A CA 1
ATOM 850 C C . GLN A 1 104 ? 4.146 2.075 -31.928 1.00 77.62 104 GLN A C 1
ATOM 852 O O . GLN A 1 104 ? 3.634 3.144 -31.601 1.00 77.62 104 GLN A O 1
ATOM 857 N N . GLU A 1 105 ? 5.275 2.017 -32.643 1.00 77.12 105 GLU A N 1
ATOM 858 C CA . GLU A 1 105 ? 6.001 3.193 -33.150 1.00 77.12 105 GLU A CA 1
ATOM 859 C C . GLU A 1 105 ? 6.247 4.260 -32.065 1.00 77.12 105 GLU A C 1
ATOM 861 O O . GLU A 1 105 ? 6.122 5.466 -32.285 1.00 77.12 105 GLU A O 1
ATOM 866 N N . GLY A 1 106 ? 6.556 3.807 -30.847 1.00 72.38 106 GLY A N 1
ATOM 867 C CA . GLY A 1 106 ? 6.746 4.681 -29.697 1.00 72.38 106 GLY A CA 1
ATOM 868 C C . GLY A 1 106 ? 5.465 5.349 -29.199 1.00 72.38 106 GLY A C 1
ATOM 869 O O . GLY A 1 106 ? 5.555 6.456 -28.684 1.00 72.38 106 GLY A O 1
ATOM 870 N N . THR A 1 107 ? 4.296 4.713 -29.311 1.00 74.00 107 THR A N 1
ATOM 871 C CA . THR A 1 107 ? 3.036 5.221 -28.745 1.00 74.00 107 THR A CA 1
ATOM 872 C C . THR A 1 107 ? 2.534 4.412 -27.547 1.00 74.00 107 THR A C 1
ATOM 874 O O . THR A 1 107 ? 2.788 3.217 -27.410 1.00 74.00 107 THR A O 1
ATOM 877 N N . VAL A 1 108 ? 1.818 5.088 -26.644 1.00 68.62 108 VAL A N 1
ATOM 878 C CA . VAL A 1 108 ? 1.074 4.507 -25.516 1.00 68.62 108 VAL A CA 1
ATOM 879 C C . VAL A 1 108 ? -0.289 5.186 -25.459 1.00 68.62 108 VAL A C 1
ATOM 881 O O . VAL A 1 108 ? -0.346 6.406 -25.327 1.00 68.62 108 VAL A O 1
ATOM 884 N N . HIS A 1 109 ? -1.379 4.412 -25.518 1.00 68.44 109 HIS A N 1
ATOM 885 C CA . HIS A 1 109 ? -2.754 4.943 -25.544 1.00 68.44 109 HIS A CA 1
ATOM 886 C C . HIS A 1 109 ? -2.949 6.026 -26.619 1.00 68.44 109 HIS A C 1
ATOM 888 O O . HIS A 1 109 ? -3.414 7.121 -26.313 1.00 68.44 109 HIS A O 1
ATOM 894 N N . ASP A 1 110 ? -2.509 5.740 -27.848 1.00 71.00 110 ASP A N 1
ATOM 895 C CA . ASP A 1 110 ? -2.582 6.650 -29.003 1.00 71.00 110 ASP A CA 1
ATOM 896 C C . ASP A 1 110 ? -1.785 7.961 -28.845 1.00 71.00 110 ASP A C 1
ATOM 898 O O . ASP A 1 110 ? -1.928 8.896 -29.631 1.00 71.00 110 ASP A O 1
ATOM 902 N N . ARG A 1 111 ? -0.898 8.039 -27.843 1.00 67.81 111 ARG A N 1
ATOM 903 C CA . ARG A 1 111 ? -0.022 9.193 -27.599 1.00 67.81 111 ARG A CA 1
ATOM 904 C C . ARG A 1 111 ? 1.426 8.835 -27.880 1.00 67.81 111 ARG A C 1
ATOM 906 O O . ARG A 1 111 ? 1.931 7.851 -27.349 1.00 67.81 111 ARG A O 1
ATOM 913 N N . GLN A 1 112 ? 2.109 9.675 -28.652 1.00 77.25 112 GLN A N 1
ATOM 914 C CA . GLN A 1 112 ? 3.550 9.563 -28.895 1.00 77.25 112 GLN A CA 1
ATOM 915 C C . GLN A 1 112 ? 4.345 9.644 -27.592 1.00 77.25 112 GLN A C 1
ATOM 917 O O . GLN A 1 112 ? 3.989 10.394 -26.689 1.00 77.25 112 GLN A O 1
ATOM 922 N N . ILE A 1 113 ? 5.428 8.889 -27.474 1.00 77.44 113 ILE A N 1
ATOM 923 C CA . ILE A 1 113 ? 6.325 8.970 -26.329 1.00 77.44 113 ILE A CA 1
ATOM 924 C C . ILE A 1 113 ? 7.404 10.006 -26.638 1.00 77.44 113 ILE A C 1
ATOM 926 O O . ILE A 1 113 ? 8.186 9.864 -27.574 1.00 77.44 113 ILE A O 1
ATOM 930 N N . ALA A 1 114 ? 7.492 11.037 -25.805 1.00 77.44 114 ALA A N 1
ATOM 931 C CA . ALA A 1 114 ? 8.622 11.946 -25.790 1.00 77.44 114 ALA A CA 1
ATOM 932 C C . ALA A 1 114 ? 9.801 11.297 -25.060 1.00 77.44 114 ALA A C 1
ATOM 934 O O . ALA A 1 114 ? 9.799 11.142 -23.829 1.00 77.44 114 ALA A O 1
ATOM 935 N N . TRP A 1 115 ? 10.824 10.957 -25.839 1.00 78.00 115 TRP A N 1
ATOM 936 C CA . TRP A 1 115 ? 12.134 10.574 -25.335 1.00 78.00 115 TRP A CA 1
ATOM 937 C C . TRP A 1 115 ? 13.002 11.818 -25.134 1.00 78.00 115 TRP A C 1
ATOM 939 O O . TRP A 1 115 ? 13.073 12.689 -25.993 1.00 78.00 115 TRP A O 1
ATOM 949 N N . LEU A 1 116 ? 13.700 11.881 -24.005 1.00 71.31 116 LEU A N 1
ATOM 950 C CA . LEU A 1 116 ? 14.711 12.897 -23.711 1.00 71.31 116 LEU A CA 1
ATOM 951 C C . LEU A 1 116 ? 15.930 12.771 -24.639 1.00 71.31 116 LEU A C 1
ATOM 953 O O . LEU A 1 116 ? 16.629 13.751 -24.865 1.00 71.31 116 LEU A O 1
ATOM 957 N N . TYR A 1 117 ? 16.210 11.562 -25.135 1.00 79.12 117 TYR A N 1
ATOM 958 C CA . TYR A 1 117 ? 17.285 11.255 -26.081 1.00 79.12 117 TYR A CA 1
ATOM 959 C C . TYR A 1 117 ? 17.026 9.904 -26.768 1.00 79.12 117 TYR A C 1
ATOM 961 O O . TYR A 1 117 ? 16.324 9.049 -26.222 1.00 79.12 117 TYR A O 1
ATOM 969 N N . ASN A 1 118 ? 17.628 9.693 -27.943 1.00 73.69 118 ASN A N 1
ATOM 970 C CA . ASN A 1 118 ? 17.329 8.576 -28.856 1.00 73.69 118 ASN A CA 1
ATOM 971 C C . ASN A 1 118 ? 17.443 7.172 -28.232 1.00 73.69 118 ASN A C 1
ATOM 973 O O . ASN A 1 1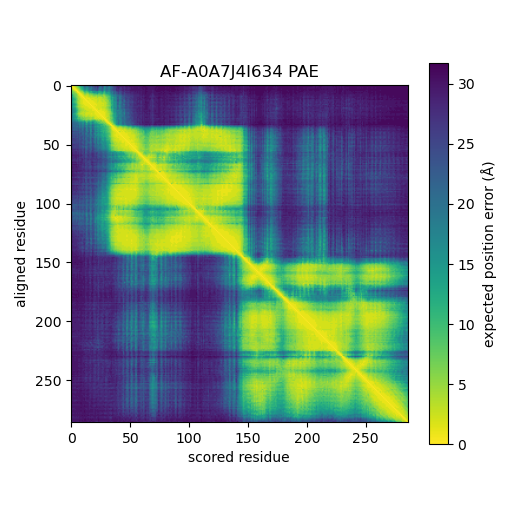18 ? 16.724 6.261 -28.629 1.00 73.69 118 ASN A O 1
ATOM 977 N N . GLU A 1 119 ? 18.311 6.986 -27.237 1.00 82.69 119 GLU A N 1
ATOM 978 C CA . GLU A 1 119 ? 18.545 5.690 -26.579 1.00 82.69 119 GLU A CA 1
ATOM 979 C C . GLU A 1 119 ? 17.784 5.514 -25.255 1.00 82.69 119 GLU A C 1
ATOM 981 O O . GLU A 1 119 ? 17.958 4.515 -24.552 1.00 82.69 119 GLU A O 1
ATOM 986 N N . GLN A 1 120 ? 16.944 6.475 -24.863 1.00 79.31 120 GLN A N 1
ATOM 987 C CA . GLN A 1 120 ? 16.280 6.425 -23.560 1.00 79.31 120 GLN A CA 1
ATOM 988 C C . GLN A 1 120 ? 15.382 5.190 -23.418 1.00 79.31 120 GLN A C 1
ATOM 990 O O . GLN A 1 120 ? 15.306 4.605 -22.339 1.00 79.31 120 GLN A O 1
ATOM 995 N N . TRP A 1 121 ? 14.737 4.752 -24.496 1.00 82.88 121 TRP A N 1
ATOM 996 C CA . TRP A 1 121 ? 13.870 3.575 -24.481 1.00 82.88 121 TRP A CA 1
ATOM 997 C C . TRP A 1 121 ? 14.643 2.264 -24.257 1.00 82.88 121 TRP A C 1
ATOM 999 O O . TRP A 1 121 ? 14.121 1.354 -23.607 1.00 82.88 121 TRP A O 1
ATOM 1009 N N . TRP A 1 122 ? 15.899 2.182 -24.719 1.00 86.19 122 TRP A N 1
ATOM 1010 C CA . TRP A 1 122 ? 16.810 1.066 -24.436 1.00 86.19 122 TRP A CA 1
ATOM 1011 C C . TRP A 1 122 ? 17.215 1.034 -22.966 1.00 86.19 122 TRP A C 1
ATOM 1013 O O . TRP A 1 122 ? 17.190 -0.027 -22.339 1.00 86.19 122 TRP A O 1
ATOM 1023 N N . LYS A 1 123 ? 17.537 2.198 -22.390 1.00 85.19 123 LYS A N 1
ATOM 1024 C CA . LYS A 1 123 ? 17.818 2.312 -20.951 1.00 85.19 123 LYS A CA 1
ATOM 1025 C C . LYS A 1 123 ? 16.587 1.967 -20.114 1.00 85.19 123 LYS A C 1
ATOM 1027 O O . LYS A 1 123 ? 16.694 1.187 -19.173 1.00 85.19 123 LYS A O 1
ATOM 1032 N N . ALA A 1 124 ? 15.405 2.428 -20.524 1.00 82.69 124 ALA A N 1
ATOM 1033 C CA . ALA A 1 124 ? 14.141 2.052 -19.896 1.00 82.69 124 ALA A CA 1
ATOM 1034 C C . ALA A 1 124 ? 13.909 0.532 -19.938 1.00 82.69 124 ALA A C 1
ATOM 1036 O O . ALA A 1 124 ? 13.428 -0.030 -18.960 1.00 82.69 124 ALA A O 1
ATOM 1037 N N . ALA A 1 125 ? 14.310 -0.158 -21.012 1.00 89.56 125 ALA A N 1
ATOM 1038 C CA . ALA A 1 125 ? 14.224 -1.617 -21.102 1.00 89.56 125 ALA A CA 1
ATOM 1039 C C . ALA A 1 125 ? 15.095 -2.324 -20.043 1.00 89.56 125 ALA A C 1
ATOM 1041 O O . ALA A 1 125 ? 14.675 -3.323 -19.453 1.00 89.56 125 ALA A O 1
ATOM 1042 N N . ALA A 1 126 ? 16.302 -1.809 -19.781 1.00 88.38 126 ALA A N 1
ATOM 1043 C CA . ALA A 1 126 ? 17.181 -2.323 -18.730 1.00 88.38 126 ALA A CA 1
ATOM 1044 C C . ALA A 1 126 ? 16.613 -2.056 -17.325 1.00 88.38 126 ALA A C 1
ATOM 1046 O O . ALA A 1 126 ? 16.607 -2.953 -16.484 1.00 88.38 126 ALA A O 1
ATOM 1047 N N . GLU A 1 127 ? 16.067 -0.861 -17.093 1.00 83.81 127 GLU A N 1
ATOM 1048 C CA . GLU A 1 127 ? 15.401 -0.507 -15.833 1.00 83.81 127 GLU A CA 1
ATOM 1049 C C . GLU A 1 127 ?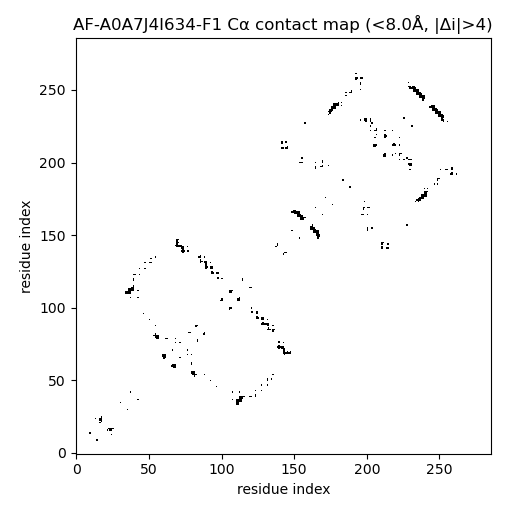 14.146 -1.354 -15.586 1.00 83.81 127 GLU A C 1
ATOM 1051 O O . GLU A 1 127 ? 13.907 -1.791 -14.464 1.00 83.81 127 GLU A O 1
ATOM 1056 N N . ILE A 1 128 ? 13.364 -1.634 -16.633 1.00 86.38 128 ILE A N 1
ATOM 1057 C CA . ILE A 1 128 ? 12.203 -2.527 -16.568 1.00 86.38 128 ILE A CA 1
ATOM 1058 C C . ILE A 1 128 ? 12.631 -3.932 -16.166 1.00 86.38 128 ILE A C 1
ATOM 1060 O O . ILE A 1 128 ? 12.022 -4.519 -15.271 1.00 86.38 128 ILE A O 1
ATOM 1064 N N . ARG A 1 129 ? 13.682 -4.465 -16.806 1.00 92.31 129 ARG A N 1
ATOM 1065 C CA . ARG A 1 129 ? 14.247 -5.769 -16.449 1.00 92.31 129 ARG A CA 1
ATOM 1066 C C . ARG A 1 129 ? 14.597 -5.797 -14.968 1.00 92.31 129 ARG A C 1
ATOM 1068 O O . ARG A 1 129 ? 14.140 -6.693 -14.269 1.00 92.31 129 ARG A O 1
ATOM 1075 N N . ALA A 1 130 ? 15.371 -4.816 -14.504 1.00 79.75 130 ALA A N 1
ATOM 1076 C CA . ALA A 1 130 ? 15.797 -4.728 -13.112 1.00 79.75 130 ALA A CA 1
ATOM 1077 C C . ALA A 1 130 ? 14.598 -4.653 -12.155 1.00 79.75 130 ALA A C 1
ATOM 1079 O O . ALA A 1 130 ? 14.541 -5.412 -11.196 1.00 79.75 130 ALA A O 1
ATOM 1080 N N . ALA A 1 131 ? 13.597 -3.820 -12.452 1.00 74.44 131 ALA A N 1
ATOM 1081 C CA . ALA A 1 131 ? 12.388 -3.711 -11.638 1.00 74.44 131 ALA A CA 1
ATOM 1082 C C . ALA A 1 131 ? 11.598 -5.030 -11.570 1.00 74.44 131 ALA A C 1
ATOM 1084 O O . ALA A 1 131 ? 11.105 -5.394 -10.508 1.00 74.44 131 ALA A O 1
ATOM 1085 N N . CYS A 1 132 ? 11.498 -5.762 -12.681 1.00 81.94 132 CYS A N 1
ATOM 1086 C CA . CYS A 1 132 ? 10.806 -7.050 -12.738 1.00 81.94 132 CYS A CA 1
ATOM 1087 C C . CYS A 1 132 ? 11.569 -8.153 -11.992 1.00 81.94 132 CYS A C 1
ATOM 1089 O O . CYS A 1 132 ? 10.948 -8.912 -11.253 1.00 81.94 132 CYS A O 1
ATOM 1091 N N . VAL A 1 133 ? 12.897 -8.213 -12.146 1.00 84.44 133 VAL A N 1
ATOM 1092 C CA . VAL A 1 133 ? 13.759 -9.132 -11.384 1.00 84.44 133 VAL A CA 1
ATOM 1093 C C . VAL A 1 133 ? 13.617 -8.852 -9.891 1.00 84.44 133 VAL A C 1
ATOM 1095 O O . VAL A 1 133 ? 13.305 -9.762 -9.134 1.00 84.44 133 VAL A O 1
ATOM 1098 N N . ASN A 1 134 ? 13.757 -7.588 -9.483 1.00 76.31 134 ASN A N 1
ATOM 1099 C CA . ASN A 1 134 ? 13.654 -7.187 -8.082 1.00 76.31 134 ASN A CA 1
ATOM 1100 C C . ASN A 1 134 ? 12.274 -7.497 -7.503 1.00 76.31 134 ASN A C 1
ATOM 1102 O O . ASN A 1 134 ? 12.189 -7.989 -6.388 1.00 76.31 134 ASN A O 1
ATOM 1106 N N . TYR A 1 135 ? 11.199 -7.246 -8.255 1.00 74.75 135 TYR A N 1
ATOM 1107 C CA . TYR A 1 135 ? 9.842 -7.567 -7.817 1.00 74.75 135 TYR A CA 1
ATOM 1108 C C . TYR A 1 135 ? 9.622 -9.075 -7.670 1.00 74.75 135 TYR A C 1
ATOM 1110 O O . TYR A 1 135 ? 9.044 -9.509 -6.684 1.00 74.75 135 TYR A O 1
ATOM 1118 N N . CYS A 1 136 ? 10.091 -9.885 -8.621 1.00 81.25 136 CYS A N 1
ATOM 1119 C CA . CYS A 1 136 ? 9.953 -11.337 -8.535 1.00 81.25 136 CYS A CA 1
ATOM 1120 C C . CYS A 1 136 ? 10.795 -11.925 -7.401 1.00 81.25 136 CYS A C 1
ATOM 1122 O O . CYS A 1 136 ? 10.279 -12.757 -6.669 1.00 81.25 136 CYS A O 1
ATOM 1124 N N . ASN A 1 137 ? 12.045 -11.483 -7.233 1.00 79.25 137 ASN A N 1
ATOM 1125 C CA . ASN A 1 137 ? 12.878 -11.891 -6.100 1.00 79.25 137 ASN A CA 1
ATOM 1126 C C . ASN A 1 137 ? 12.215 -11.487 -4.787 1.00 79.25 137 ASN A C 1
ATOM 1128 O O . ASN A 1 137 ? 12.000 -12.342 -3.949 1.00 79.25 137 ASN A O 1
ATOM 1132 N N . PHE A 1 138 ? 11.746 -10.240 -4.673 1.00 70.12 138 PHE A N 1
ATOM 1133 C CA . PHE A 1 138 ? 10.977 -9.794 -3.513 1.00 70.12 138 PHE A CA 1
ATOM 1134 C C . PHE A 1 138 ? 9.784 -10.715 -3.225 1.00 70.12 138 PHE A C 1
ATOM 1136 O O . PHE A 1 138 ? 9.592 -11.108 -2.092 1.00 70.12 138 PHE A O 1
ATOM 1143 N N . LEU A 1 139 ? 8.995 -11.113 -4.224 1.00 70.06 139 LEU A N 1
ATOM 1144 C CA . LEU A 1 139 ? 7.861 -12.020 -4.004 1.00 70.06 139 LEU A CA 1
ATOM 1145 C C . LEU A 1 139 ? 8.271 -13.447 -3.617 1.00 70.06 139 LEU A C 1
ATOM 1147 O O . LEU A 1 139 ? 7.526 -14.120 -2.912 1.00 70.06 139 LEU A O 1
ATOM 1151 N N . LEU A 1 140 ? 9.402 -13.933 -4.120 1.00 75.25 140 LEU A N 1
ATOM 1152 C CA . LEU A 1 140 ? 9.924 -15.257 -3.784 1.00 75.25 140 LEU A CA 1
ATOM 1153 C C . LEU A 1 140 ? 10.560 -15.269 -2.390 1.00 75.25 140 LEU A C 1
ATOM 1155 O O . LEU A 1 140 ? 10.413 -16.245 -1.663 1.00 75.25 140 LEU A O 1
ATOM 1159 N N . ASP A 1 141 ? 11.212 -14.178 -2.011 1.00 67.00 141 ASP A N 1
ATOM 1160 C CA . ASP A 1 141 ? 11.858 -14.027 -0.714 1.00 67.00 141 ASP A CA 1
ATOM 1161 C C . ASP A 1 141 ? 10.814 -13.709 0.377 1.00 67.00 141 ASP A C 1
ATOM 1163 O O . ASP A 1 141 ? 10.843 -14.292 1.456 1.00 67.00 141 ASP A O 1
ATOM 1167 N N . GLU A 1 142 ? 9.834 -12.848 0.071 1.00 59.06 142 GLU A N 1
ATOM 1168 C CA . GLU A 1 142 ? 8.909 -12.239 1.046 1.00 59.06 142 GLU A CA 1
ATOM 1169 C C . GLU A 1 142 ? 7.454 -12.717 0.941 1.00 59.06 142 GLU A C 1
ATOM 1171 O O . GLU A 1 142 ? 6.626 -12.450 1.818 1.00 59.06 142 GLU A O 1
ATOM 1176 N N . GLY A 1 143 ? 7.107 -13.413 -0.143 1.00 56.22 143 GLY A N 1
ATOM 1177 C CA . GLY A 1 143 ? 5.721 -13.701 -0.501 1.00 56.22 143 GLY A CA 1
ATOM 1178 C C . GLY A 1 143 ? 4.984 -12.493 -1.110 1.00 56.22 143 GLY A C 1
ATOM 1179 O O . GLY A 1 143 ? 5.480 -11.361 -1.137 1.00 56.22 143 GLY A O 1
ATOM 1180 N N . PRO A 1 144 ? 3.770 -12.700 -1.646 1.00 56.97 144 PRO A N 1
ATOM 1181 C CA . PRO A 1 144 ? 2.965 -11.631 -2.214 1.00 56.97 144 PRO A CA 1
ATOM 1182 C C . PRO A 1 144 ? 2.463 -10.654 -1.145 1.00 56.97 144 PRO A C 1
ATOM 1184 O O . PRO A 1 144 ? 2.180 -11.048 -0.013 1.00 56.97 144 PRO A O 1
ATOM 1187 N N . PRO A 1 145 ? 2.333 -9.347 -1.468 1.00 51.81 145 PRO A N 1
ATOM 1188 C CA . PRO A 1 145 ? 1.888 -8.365 -0.493 1.00 51.81 145 PRO A CA 1
ATOM 1189 C C . PRO A 1 145 ? 0.485 -8.729 -0.015 1.00 51.81 145 PRO A C 1
ATOM 1191 O O . PRO A 1 145 ? -0.448 -8.795 -0.809 1.00 51.81 145 PRO A O 1
ATOM 1194 N N . ILE A 1 146 ? 0.356 -8.912 1.297 1.00 51.62 146 ILE A N 1
ATOM 1195 C CA . ILE A 1 146 ? -0.774 -9.588 1.929 1.00 51.62 146 ILE A CA 1
ATOM 1196 C C . ILE A 1 146 ? -2.128 -8.966 1.546 1.00 51.62 146 ILE A C 1
ATOM 1198 O O . ILE A 1 146 ? -2.537 -7.920 2.068 1.00 51.62 146 ILE A O 1
ATOM 1202 N N . LEU A 1 147 ? -2.827 -9.610 0.613 1.00 44.25 147 LEU A N 1
ATOM 1203 C CA . LEU A 1 147 ? -4.221 -9.335 0.261 1.00 44.25 147 LEU A CA 1
ATOM 1204 C C . LEU A 1 147 ? -5.188 -10.166 1.121 1.00 44.25 147 LEU A C 1
ATOM 1206 O O . LEU A 1 147 ? -6.319 -9.732 1.333 1.00 44.25 147 LEU A O 1
ATOM 1210 N N . ALA A 1 148 ? -4.700 -11.245 1.743 1.00 44.28 148 ALA A N 1
ATOM 1211 C CA . ALA A 1 148 ? -5.434 -12.130 2.649 1.00 44.28 148 ALA A CA 1
ATOM 1212 C C . ALA A 1 148 ? -6.082 -11.430 3.854 1.00 44.28 148 ALA A C 1
ATOM 1214 O O . ALA A 1 148 ? -7.027 -11.957 4.438 1.00 44.28 148 ALA A O 1
ATOM 1215 N N . PHE A 1 149 ? -5.595 -10.248 4.242 1.00 48.94 149 PHE A N 1
ATOM 1216 C CA . PHE A 1 149 ? -6.160 -9.484 5.351 1.00 48.94 149 PHE A CA 1
ATOM 1217 C C . PHE A 1 149 ? -7.135 -8.387 4.911 1.00 48.94 149 PHE A C 1
ATOM 1219 O O . PHE A 1 149 ? -7.773 -7.799 5.770 1.00 48.94 149 PHE A O 1
ATOM 1226 N N . ARG A 1 150 ? -7.299 -8.103 3.609 1.00 48.78 150 ARG A N 1
ATOM 1227 C CA . ARG A 1 150 ? -8.048 -6.929 3.109 1.00 48.78 150 ARG A CA 1
ATOM 1228 C C . ARG A 1 150 ? -9.458 -6.784 3.702 1.00 48.78 150 ARG A C 1
ATOM 1230 O O . ARG A 1 150 ? -9.856 -5.659 3.996 1.00 48.78 150 ARG A O 1
ATOM 1237 N N . ASP A 1 151 ? -10.140 -7.906 3.923 1.00 53.09 151 ASP A N 1
ATOM 1238 C CA . ASP A 1 151 ? -11.490 -7.977 4.496 1.00 53.09 151 ASP A CA 1
ATOM 1239 C C . ASP A 1 151 ? -11.531 -8.704 5.854 1.00 53.09 151 ASP A C 1
ATOM 1241 O O . ASP A 1 151 ? -12.608 -9.026 6.353 1.00 53.09 151 ASP A O 1
ATOM 1245 N N . LYS A 1 152 ? -10.368 -8.975 6.464 1.00 62.25 152 LYS A N 1
ATOM 1246 C CA . LYS A 1 152 ? -10.282 -9.659 7.758 1.00 62.25 152 LYS A CA 1
ATOM 1247 C C . LYS A 1 152 ? -10.146 -8.666 8.907 1.00 62.25 152 LYS A C 1
ATOM 1249 O O . LYS A 1 152 ? -9.473 -7.634 8.833 1.00 62.25 152 LYS A O 1
ATOM 1254 N N . ASP A 1 153 ? -10.785 -9.050 9.996 1.00 75.50 153 ASP A N 1
ATOM 1255 C CA . ASP A 1 153 ? -10.653 -8.444 11.304 1.00 75.50 153 ASP A CA 1
ATOM 1256 C C . ASP A 1 153 ? -9.349 -8.916 11.959 1.00 75.50 153 ASP A C 1
ATOM 1258 O O . ASP A 1 153 ? -9.099 -10.110 12.118 1.00 75.50 153 ASP A O 1
ATOM 1262 N N . VAL A 1 154 ? -8.509 -7.964 12.347 1.00 75.00 154 VAL A N 1
ATOM 1263 C CA . VAL A 1 154 ? -7.283 -8.193 13.106 1.00 75.00 154 VAL A CA 1
ATOM 1264 C C . VAL A 1 154 ? -7.651 -8.200 14.578 1.00 75.00 154 VAL A C 1
ATOM 1266 O O . VAL A 1 154 ? -7.994 -7.163 15.151 1.00 75.00 154 VAL A O 1
ATOM 1269 N N . ALA A 1 155 ? -7.591 -9.380 15.186 1.00 81.12 155 ALA A N 1
ATOM 1270 C CA . ALA A 1 155 ? -7.816 -9.545 16.610 1.00 81.12 155 ALA A CA 1
ATOM 1271 C C . ALA A 1 155 ? -6.492 -9.515 17.380 1.00 81.12 155 ALA A C 1
ATOM 1273 O O . ALA A 1 155 ? -5.539 -10.192 17.004 1.00 81.12 155 ALA A O 1
ATOM 1274 N N . PHE A 1 156 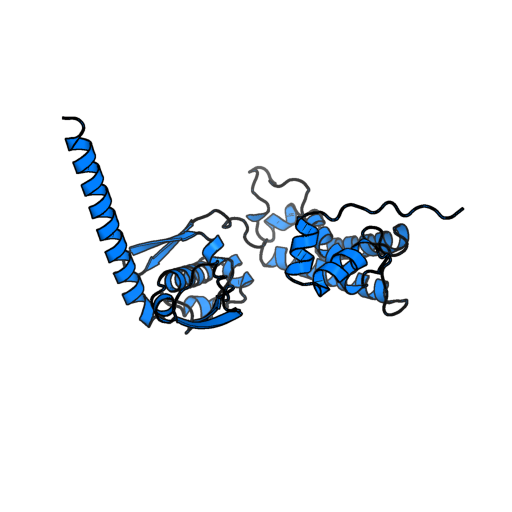? -6.450 -8.780 18.486 1.00 81.81 156 PHE A N 1
ATOM 1275 C CA . PHE A 1 156 ? -5.293 -8.738 19.380 1.00 81.81 156 PHE A CA 1
ATOM 1276 C C . PHE A 1 156 ? -5.726 -8.569 20.835 1.00 81.81 156 PHE A C 1
ATOM 1278 O O . PHE A 1 156 ? -6.884 -8.247 21.109 1.00 81.81 156 PHE A O 1
ATOM 1285 N N . HIS A 1 157 ? -4.799 -8.800 21.764 1.00 82.44 157 HIS A N 1
ATOM 1286 C CA . HIS A 1 157 ? -5.044 -8.650 23.195 1.00 82.44 157 HIS A CA 1
ATOM 1287 C C . HIS A 1 157 ? -4.212 -7.512 23.782 1.00 82.44 157 HIS A C 1
ATOM 1289 O O . HIS A 1 157 ? -3.080 -7.284 23.357 1.00 82.44 157 HIS A O 1
ATOM 1295 N N . TYR A 1 158 ? -4.791 -6.816 24.756 1.00 82.81 158 TYR A N 1
ATOM 1296 C CA . TYR A 1 158 ? -4.097 -5.867 25.622 1.00 82.81 158 TYR A CA 1
ATOM 1297 C C . TYR A 1 158 ? -4.620 -6.050 27.045 1.00 82.81 158 TYR A C 1
ATOM 1299 O O . TYR A 1 158 ? -5.819 -5.876 27.292 1.00 82.81 158 TYR A O 1
ATOM 1307 N N . GLY A 1 159 ? -3.740 -6.468 27.958 1.00 80.75 159 GLY A N 1
ATOM 1308 C CA . GLY A 1 159 ? -4.154 -7.017 29.248 1.00 80.75 159 GLY A CA 1
ATOM 1309 C C . GLY A 1 159 ? -5.025 -8.266 29.069 1.00 80.75 159 GLY A C 1
ATOM 1310 O O . GLY A 1 159 ? -4.710 -9.159 28.288 1.00 80.75 159 GLY A O 1
ATOM 1311 N N . ASP A 1 160 ? -6.157 -8.312 29.764 1.00 81.31 160 ASP A N 1
ATOM 1312 C CA . ASP A 1 160 ? -7.151 -9.391 29.719 1.00 81.31 160 ASP A CA 1
ATOM 1313 C C . ASP A 1 160 ? -8.210 -9.220 28.611 1.00 81.31 160 ASP A C 1
ATOM 1315 O O . ASP A 1 160 ? -9.126 -10.034 28.474 1.00 81.31 160 ASP A O 1
ATOM 1319 N N . LYS A 1 161 ? -8.102 -8.165 27.796 1.00 80.12 161 LYS A N 1
ATOM 1320 C CA . LYS A 1 161 ? -9.129 -7.784 26.820 1.00 80.12 161 LYS A CA 1
ATOM 1321 C C . LYS A 1 161 ? -8.734 -8.132 25.398 1.00 80.12 161 LYS A C 1
ATOM 1323 O O . LYS A 1 161 ? -7.597 -7.918 24.985 1.00 80.12 161 LYS A O 1
ATOM 1328 N N . LYS A 1 162 ? -9.724 -8.574 24.619 1.00 84.94 162 LYS A N 1
ATOM 1329 C CA . LYS A 1 162 ? -9.622 -8.790 23.173 1.00 84.94 162 LYS A CA 1
ATOM 1330 C C . LYS A 1 162 ? -10.189 -7.595 22.412 1.00 84.94 162 LYS A C 1
ATOM 1332 O O . LYS A 1 162 ? -11.347 -7.222 22.602 1.00 84.94 162 LYS A O 1
ATOM 1337 N N . PHE A 1 163 ? -9.397 -7.063 21.496 1.00 84.25 163 PHE A N 1
ATOM 1338 C CA . PHE A 1 163 ? -9.779 -6.012 20.566 1.00 84.25 163 PHE A CA 1
ATOM 1339 C C . PHE A 1 163 ? -9.797 -6.547 19.142 1.00 84.25 163 PHE A C 1
ATOM 1341 O O . PHE A 1 163 ? -9.115 -7.521 18.821 1.00 84.25 163 PHE A O 1
ATOM 1348 N N . VAL A 1 164 ? -10.604 -5.911 18.296 1.00 81.62 164 VAL A N 1
ATOM 1349 C CA . VAL A 1 164 ? -10.767 -6.276 16.892 1.00 81.62 164 VAL A CA 1
ATOM 1350 C C . VAL A 1 164 ? -10.768 -5.008 16.046 1.00 81.62 164 VAL A C 1
ATOM 1352 O O . VAL A 1 164 ? -11.537 -4.085 16.316 1.00 81.62 164 VAL A O 1
ATOM 1355 N N . VAL A 1 165 ? -9.895 -4.955 15.041 1.00 76.94 165 VAL A N 1
ATOM 1356 C CA . VAL A 1 165 ? -9.749 -3.822 14.120 1.00 76.94 165 VAL A CA 1
ATOM 1357 C C . VAL A 1 165 ? -9.728 -4.341 12.694 1.00 76.94 165 VAL A C 1
ATOM 1359 O O . VAL A 1 165 ? -8.989 -5.269 12.387 1.00 76.94 165 VAL A O 1
ATOM 1362 N N . ARG A 1 166 ? -10.486 -3.719 11.793 1.00 72.56 166 ARG A N 1
ATOM 1363 C CA . ARG A 1 166 ? -10.423 -4.081 10.376 1.00 72.56 166 ARG A CA 1
ATOM 1364 C C . ARG A 1 166 ? -9.045 -3.763 9.789 1.00 72.56 166 ARG A C 1
ATOM 1366 O O . ARG A 1 166 ? -8.501 -2.684 10.016 1.00 72.56 166 ARG A O 1
ATOM 1373 N N . PHE A 1 167 ? -8.485 -4.670 8.995 1.00 65.50 167 PHE A N 1
ATOM 1374 C CA . PHE A 1 167 ? -7.147 -4.491 8.419 1.00 65.50 167 PHE A CA 1
ATOM 1375 C C . PHE A 1 167 ? -7.007 -3.268 7.501 1.00 65.50 167 PHE A C 1
ATOM 1377 O O . PHE A 1 167 ? -5.935 -2.667 7.432 1.00 65.50 167 PHE A O 1
ATOM 1384 N N . ASP A 1 168 ? -8.067 -2.866 6.796 1.00 60.91 168 ASP A N 1
ATOM 1385 C CA . ASP A 1 168 ? -8.076 -1.665 5.950 1.00 60.91 168 ASP A CA 1
ATOM 1386 C C . ASP A 1 168 ? -7.785 -0.381 6.742 1.00 60.91 168 ASP A C 1
ATOM 1388 O O . ASP A 1 168 ? -7.151 0.537 6.214 1.00 60.91 168 ASP A O 1
ATOM 1392 N N . ALA A 1 169 ? -8.161 -0.359 8.022 1.00 64.00 169 ALA A N 1
ATOM 1393 C CA . ALA A 1 169 ? -7.858 0.717 8.954 1.00 64.00 169 ALA A CA 1
ATOM 1394 C C . ALA A 1 169 ? -6.366 0.789 9.336 1.00 64.00 169 ALA A C 1
ATOM 1396 O O . ALA A 1 169 ? -5.900 1.839 9.762 1.00 64.00 169 ALA A O 1
ATOM 1397 N N . ILE A 1 170 ? -5.611 -0.300 9.159 1.00 64.12 170 ILE A N 1
ATOM 1398 C CA . ILE A 1 170 ? -4.193 -0.427 9.544 1.00 64.12 170 ILE A CA 1
ATOM 1399 C C . ILE A 1 170 ? -3.280 -0.381 8.301 1.00 64.12 170 ILE A C 1
ATOM 1401 O O . ILE A 1 170 ? -2.153 0.110 8.344 1.00 64.12 170 ILE A O 1
ATOM 1405 N N . ARG A 1 171 ? -3.782 -0.839 7.144 1.00 51.38 171 ARG A N 1
ATOM 1406 C CA . ARG A 1 171 ? -3.055 -0.942 5.866 1.00 51.38 171 ARG A CA 1
ATOM 1407 C C . ARG A 1 171 ? -2.475 0.384 5.364 1.00 51.38 171 ARG A C 1
ATOM 1409 O O . ARG A 1 171 ? -1.492 0.352 4.623 1.00 51.38 171 ARG A O 1
ATOM 1416 N N . ARG A 1 172 ? -3.078 1.529 5.708 1.00 52.28 172 ARG A N 1
ATOM 1417 C CA . ARG A 1 172 ? -2.606 2.862 5.279 1.00 52.28 172 ARG A CA 1
ATOM 1418 C C . ARG A 1 172 ? -1.252 3.250 5.893 1.00 52.28 172 ARG A C 1
ATOM 1420 O O . ARG A 1 172 ? -0.651 4.218 5.444 1.00 52.28 172 ARG A O 1
ATOM 1427 N N . GLY A 1 173 ? -0.739 2.458 6.836 1.00 47.16 173 GLY A N 1
ATOM 1428 C CA . GLY A 1 173 ? 0.513 2.734 7.527 1.00 47.16 173 GLY A CA 1
ATOM 1429 C C . GLY A 1 173 ? 0.344 3.795 8.613 1.00 47.16 173 GLY A C 1
ATOM 1430 O O . GLY A 1 173 ? -0.756 4.267 8.888 1.00 47.16 173 GLY A O 1
ATOM 1431 N N . LEU A 1 174 ? 1.462 4.161 9.237 1.00 50.44 174 LEU A N 1
ATOM 1432 C CA . LEU A 1 174 ? 1.529 5.021 10.425 1.00 50.44 174 LEU A CA 1
ATOM 1433 C C . LEU A 1 174 ? 1.121 6.492 10.183 1.00 50.44 174 LEU A C 1
ATOM 1435 O O . LEU A 1 174 ? 1.177 7.285 11.118 1.00 50.44 174 LEU A O 1
ATOM 1439 N N . VAL A 1 175 ? 0.790 6.914 8.954 1.00 48.53 175 VAL A N 1
ATOM 1440 C CA . VAL A 1 175 ? 0.778 8.344 8.596 1.00 48.53 175 VAL A CA 1
ATOM 1441 C C . VAL A 1 175 ? -0.326 8.692 7.582 1.00 48.53 175 VAL A C 1
ATOM 1443 O O . VAL A 1 175 ? -0.407 8.118 6.503 1.00 48.53 175 VAL A O 1
ATOM 1446 N N . VAL A 1 176 ? -1.114 9.715 7.937 1.00 45.69 176 VAL A N 1
ATOM 1447 C CA . VAL A 1 176 ? -2.231 10.361 7.214 1.00 45.69 176 VAL A CA 1
ATOM 1448 C C . VAL A 1 176 ? -3.553 9.588 7.185 1.00 45.69 176 VAL A C 1
ATOM 1450 O O . VAL A 1 176 ? -3.918 8.922 6.217 1.00 45.69 176 VAL A O 1
ATOM 1453 N N . CYS A 1 177 ? -4.362 9.805 8.223 1.00 49.78 177 CYS A N 1
ATOM 1454 C CA . CYS A 1 177 ? -5.804 9.611 8.112 1.00 49.78 177 CYS A CA 1
ATOM 1455 C C . CYS A 1 177 ? -6.400 10.802 7.343 1.00 49.78 177 CYS A C 1
ATOM 1457 O O . CYS A 1 177 ? -6.397 11.930 7.842 1.00 49.78 177 CYS A O 1
ATOM 1459 N N . GLU A 1 178 ? -6.913 10.561 6.132 1.00 45.25 178 GLU A N 1
ATOM 1460 C CA . GLU A 1 178 ? -7.762 11.532 5.433 1.00 45.25 178 GLU A CA 1
ATOM 1461 C C . GLU A 1 178 ? -9.022 11.763 6.264 1.00 45.25 178 GLU A C 1
ATOM 1463 O O . GLU A 1 178 ? -9.832 10.851 6.459 1.00 45.25 178 GLU A O 1
ATOM 1468 N N . GLN A 1 179 ? -9.189 12.983 6.771 1.00 51.88 179 GLN A N 1
ATOM 1469 C CA . GLN A 1 179 ? -10.433 13.356 7.416 1.00 51.88 179 GLN A CA 1
ATOM 1470 C C . GLN A 1 179 ? -11.408 13.816 6.344 1.00 51.88 179 GLN A C 1
AT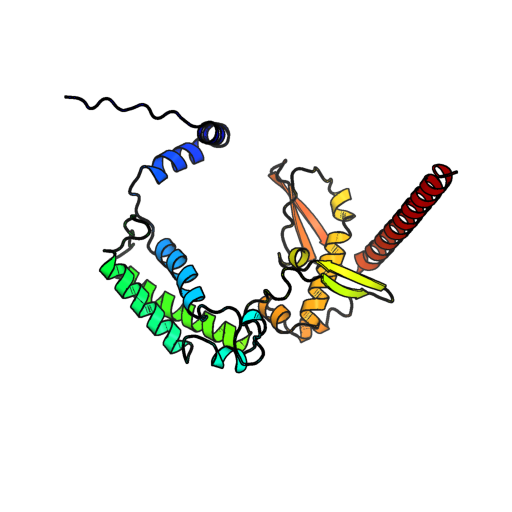OM 1472 O O . GLN A 1 179 ? -11.111 14.715 5.560 1.00 51.88 179 GLN A O 1
ATOM 1477 N N . GLY A 1 180 ? -12.579 13.179 6.307 1.00 49.88 180 GLY A N 1
ATOM 1478 C CA . GLY A 1 180 ? -13.704 13.658 5.511 1.00 49.88 180 GLY A CA 1
ATOM 1479 C C . GLY A 1 180 ? -14.156 15.064 5.936 1.00 49.88 180 GLY A C 1
ATOM 1480 O O . GLY A 1 180 ? -13.503 15.769 6.695 1.00 49.88 180 GLY A O 1
ATOM 1481 N N . THR A 1 181 ? -15.335 15.488 5.495 1.00 47.81 181 THR A N 1
ATOM 1482 C CA . THR A 1 181 ? -15.833 16.867 5.678 1.00 47.81 181 THR A CA 1
ATOM 1483 C C . THR A 1 181 ? -16.198 17.266 7.119 1.00 47.81 181 THR A C 1
ATOM 1485 O O . THR A 1 181 ? -16.634 18.395 7.345 1.00 47.81 181 THR A O 1
ATOM 1488 N N . LYS A 1 182 ? -16.055 16.374 8.110 1.00 57.22 182 LYS A N 1
ATOM 1489 C CA . LYS A 1 182 ? -16.384 16.662 9.515 1.00 57.22 182 LYS A CA 1
ATOM 1490 C C . LYS A 1 182 ? -15.266 17.466 10.178 1.00 57.22 182 LYS A C 1
ATOM 1492 O O . LYS A 1 182 ? -14.140 16.994 10.285 1.00 57.22 182 LYS A O 1
ATOM 1497 N N . GLN A 1 183 ? -15.607 18.647 10.687 1.00 62.94 183 GLN A N 1
ATOM 1498 C CA . GLN A 1 183 ? -14.697 19.460 11.487 1.00 62.94 183 GLN A CA 1
ATOM 1499 C C . GLN A 1 183 ? -14.430 18.776 12.834 1.00 62.94 183 GLN A C 1
ATOM 1501 O O . GLN A 1 183 ? -15.352 18.577 13.623 1.00 62.94 183 GLN A O 1
ATOM 1506 N N . ARG A 1 184 ? -13.170 18.418 13.087 1.00 64.50 184 ARG A N 1
ATOM 1507 C CA . ARG A 1 184 ? -12.668 18.004 14.400 1.00 64.50 184 ARG A CA 1
ATOM 1508 C C . ARG A 1 184 ? -11.690 19.047 14.928 1.00 64.50 184 ARG A C 1
ATOM 1510 O O . ARG A 1 184 ? -10.901 19.605 14.168 1.00 64.50 184 ARG A O 1
ATOM 1517 N N . THR A 1 185 ? -11.775 19.330 16.221 1.00 76.25 185 THR A N 1
ATOM 1518 C CA . THR A 1 185 ? -10.850 20.212 16.941 1.00 76.25 185 THR A CA 1
ATOM 1519 C C . THR A 1 185 ? -9.593 19.446 17.359 1.00 76.25 185 THR A C 1
ATOM 1521 O O . THR A 1 185 ? -9.616 18.220 17.418 1.00 76.25 185 THR A O 1
ATOM 1524 N N . GLN A 1 186 ? -8.505 20.146 17.708 1.00 75.75 186 GLN A N 1
ATOM 1525 C CA . GLN A 1 186 ? -7.290 19.508 18.244 1.00 75.75 186 GLN A CA 1
ATOM 1526 C C . GLN A 1 186 ? -7.606 18.595 19.443 1.00 75.75 186 GLN A C 1
ATOM 1528 O O . GLN A 1 186 ? -7.134 17.469 19.503 1.00 75.75 186 GLN A O 1
ATOM 1533 N N . LYS A 1 187 ? -8.513 19.028 20.327 1.00 80.81 187 LYS A N 1
ATOM 1534 C CA . LYS A 1 187 ? -8.985 18.2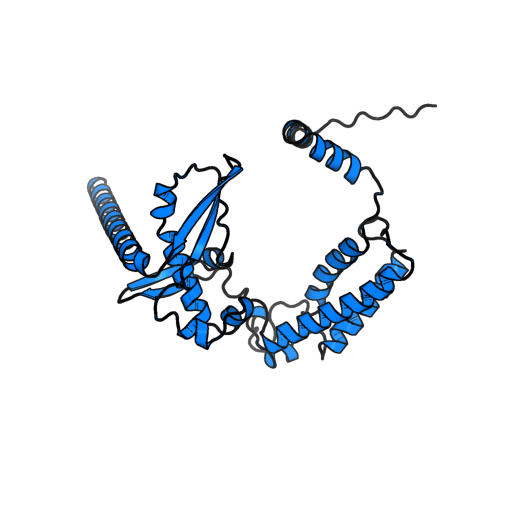39 21.472 1.00 80.81 187 LYS A CA 1
ATOM 1535 C C . LYS A 1 187 ? -9.669 16.928 21.058 1.00 80.81 187 LYS A C 1
ATOM 1537 O O . LYS A 1 187 ? -9.490 15.906 21.718 1.00 80.81 187 LYS A O 1
ATOM 1542 N N . ASP A 1 188 ? -10.442 16.940 19.972 1.00 74.88 188 ASP A N 1
ATOM 1543 C CA . ASP A 1 188 ? -11.084 15.729 19.436 1.00 74.88 188 ASP A CA 1
ATOM 1544 C C . ASP A 1 188 ? -10.060 14.757 18.837 1.00 74.88 188 ASP A C 1
ATOM 1546 O O . ASP A 1 188 ? -10.308 13.555 18.796 1.00 74.88 188 ASP A O 1
ATOM 1550 N N . LEU A 1 189 ? -8.928 15.273 18.345 1.00 73.38 189 LEU A N 1
ATOM 1551 C CA . LEU A 1 189 ? -7.827 14.462 17.829 1.00 73.38 189 LEU A CA 1
ATOM 1552 C C . LEU A 1 189 ? -6.991 13.889 18.958 1.00 73.38 189 LEU A C 1
ATOM 1554 O O . LEU A 1 189 ? -6.637 12.722 18.892 1.00 73.38 189 LEU A O 1
ATOM 1558 N N . ASP A 1 190 ? -6.696 14.672 19.991 1.00 75.12 190 ASP A N 1
ATOM 1559 C CA . ASP A 1 190 ? -5.913 14.211 21.138 1.00 75.12 190 ASP A CA 1
ATOM 1560 C C . ASP A 1 190 ? -6.656 13.111 21.908 1.00 75.12 190 ASP A C 1
ATOM 1562 O O . ASP A 1 190 ? -6.040 12.138 22.318 1.00 75.12 190 ASP A O 1
ATOM 1566 N N . SER A 1 191 ? -7.990 13.180 21.960 1.00 75.38 191 SER A N 1
ATOM 1567 C CA . SER A 1 191 ? -8.853 12.139 22.544 1.00 75.38 191 SER A CA 1
ATOM 1568 C C . SER A 1 191 ? -9.243 11.002 21.579 1.00 75.38 191 SER A C 1
ATOM 1570 O O . SER A 1 191 ? -10.055 10.138 21.925 1.00 75.38 191 SER A O 1
ATOM 1572 N N . ASP A 1 192 ? -8.699 10.968 20.354 1.00 76.12 192 ASP A N 1
ATOM 1573 C CA . ASP A 1 192 ? -9.005 9.900 19.398 1.00 76.12 192 ASP A CA 1
ATOM 1574 C C . ASP A 1 192 ? -8.267 8.603 19.754 1.00 76.12 192 ASP A C 1
ATOM 1576 O O . ASP A 1 192 ? -7.113 8.378 19.370 1.00 76.12 192 ASP A O 1
ATOM 1580 N N . TRP A 1 193 ? -8.968 7.736 20.480 1.00 80.00 193 TRP A N 1
ATOM 1581 C CA . TRP A 1 193 ? -8.513 6.407 20.883 1.00 80.00 193 TRP A CA 1
ATOM 1582 C C . TRP A 1 193 ? -8.446 5.406 19.718 1.00 80.00 193 TRP A C 1
ATOM 1584 O O . TRP A 1 193 ? -7.755 4.390 19.816 1.00 80.00 193 TRP A O 1
ATOM 1594 N N . THR A 1 194 ? -9.126 5.680 18.597 1.00 77.31 194 THR A N 1
ATOM 1595 C CA . THR A 1 194 ? -9.145 4.795 17.416 1.00 77.31 194 THR A CA 1
ATOM 1596 C C . THR A 1 194 ? -7.755 4.686 16.803 1.00 77.31 194 THR A C 1
ATOM 1598 O O . THR A 1 194 ? -7.333 3.606 16.395 1.00 77.31 194 THR A O 1
ATOM 1601 N N . ALA A 1 195 ? -7.030 5.804 16.769 1.00 76.44 195 ALA A N 1
ATOM 1602 C CA . ALA A 1 195 ? -5.667 5.846 16.266 1.00 76.44 195 ALA A CA 1
ATOM 1603 C C . ALA A 1 195 ? -4.722 5.022 17.152 1.00 76.44 195 ALA A C 1
ATOM 1605 O O . ALA A 1 195 ? -3.949 4.213 16.645 1.00 76.44 195 ALA A O 1
ATOM 1606 N N . THR A 1 196 ? -4.845 5.150 18.477 1.00 81.56 196 THR A N 1
ATOM 1607 C CA . THR A 1 196 ? -4.102 4.332 19.450 1.00 81.56 196 THR A CA 1
ATOM 1608 C C . THR A 1 196 ? -4.370 2.838 19.235 1.00 81.56 196 THR A C 1
ATOM 1610 O O . THR A 1 196 ? -3.440 2.034 19.196 1.00 81.56 196 THR A O 1
ATOM 1613 N N . LEU A 1 197 ? -5.633 2.463 19.003 1.00 81.12 197 LEU A N 1
ATOM 1614 C CA . LEU A 1 197 ? -6.034 1.082 18.732 1.00 81.12 197 LEU A CA 1
ATOM 1615 C C . LEU A 1 197 ? -5.439 0.535 17.419 1.00 81.12 197 LEU A C 1
ATOM 1617 O O . LEU A 1 197 ? -4.965 -0.599 17.375 1.00 81.12 197 LEU A O 1
ATOM 1621 N N . GLN A 1 198 ? -5.436 1.337 16.351 1.00 78.88 198 GLN A N 1
ATOM 1622 C CA . GLN A 1 198 ? -4.850 0.967 15.056 1.00 78.88 198 GLN A CA 1
ATOM 1623 C C . GLN A 1 198 ? -3.330 0.781 15.144 1.00 78.88 198 GLN A C 1
ATOM 1625 O O . GLN A 1 198 ? -2.795 -0.166 14.568 1.00 78.88 198 GLN A O 1
ATOM 1630 N N . LEU A 1 199 ? -2.638 1.647 15.891 1.00 79.88 199 LEU A N 1
ATOM 1631 C CA . LEU A 1 199 ? -1.196 1.537 16.132 1.00 79.88 199 LEU A CA 1
ATOM 1632 C C . LEU A 1 199 ? -0.839 0.269 16.916 1.00 79.88 199 LEU A C 1
ATOM 1634 O O . LEU A 1 199 ? 0.174 -0.378 16.636 1.00 79.88 199 LEU A O 1
ATOM 1638 N N . LEU A 1 200 ? -1.689 -0.131 17.858 1.00 82.31 200 LEU A N 1
ATOM 1639 C CA . LEU A 1 200 ? -1.507 -1.365 18.619 1.00 82.31 200 LEU A CA 1
ATOM 1640 C C . LEU A 1 200 ? -1.760 -2.612 17.765 1.00 82.31 200 LEU A C 1
ATOM 1642 O O . LEU A 1 200 ? -1.011 -3.589 17.839 1.00 82.31 200 LEU A O 1
ATOM 1646 N N . ALA A 1 201 ? -2.758 -2.552 16.882 1.00 81.06 201 ALA A N 1
ATOM 1647 C CA . ALA A 1 201 ? -3.020 -3.599 15.902 1.00 81.06 201 ALA A CA 1
ATOM 1648 C C . ALA A 1 201 ? -1.858 -3.750 14.903 1.00 81.06 201 ALA A C 1
ATOM 1650 O O . ALA A 1 201 ? -1.428 -4.867 14.622 1.00 81.06 201 ALA A O 1
ATOM 1651 N N . PHE A 1 202 ? -1.298 -2.632 14.423 1.00 79.44 202 PHE A N 1
ATOM 1652 C CA . PHE A 1 202 ? -0.088 -2.614 13.595 1.00 79.44 202 PHE A CA 1
ATOM 1653 C C . PHE A 1 202 ? 1.087 -3.290 14.307 1.00 79.44 202 PHE A C 1
ATOM 1655 O O . PHE A 1 202 ? 1.717 -4.186 13.748 1.00 79.44 202 PHE A O 1
ATOM 1662 N N . SER A 1 203 ? 1.348 -2.884 15.553 1.00 81.19 203 SER A N 1
ATOM 1663 C CA . SER A 1 203 ? 2.449 -3.411 16.368 1.00 81.19 203 SER A CA 1
ATOM 1664 C C . SER A 1 203 ? 2.264 -4.905 16.647 1.00 81.19 203 SER A C 1
ATOM 1666 O O . SER A 1 203 ? 3.225 -5.668 16.680 1.00 81.19 203 SER A O 1
ATOM 1668 N N . THR A 1 204 ? 1.017 -5.362 16.778 1.00 82.19 204 THR A N 1
ATOM 1669 C CA . THR A 1 204 ? 0.700 -6.787 16.911 1.00 82.19 204 THR A CA 1
ATOM 1670 C C . THR A 1 204 ? 0.967 -7.555 15.622 1.00 82.19 204 THR A C 1
ATOM 1672 O O . THR A 1 204 ? 1.686 -8.547 15.673 1.00 82.19 204 THR A O 1
ATOM 1675 N N . LEU A 1 205 ? 0.477 -7.080 14.474 1.00 78.50 205 LEU A N 1
ATOM 1676 C CA . LEU A 1 205 ? 0.720 -7.736 13.186 1.00 78.50 205 LEU A CA 1
ATOM 1677 C C . LEU A 1 205 ? 2.204 -7.791 12.827 1.00 78.50 205 LEU A C 1
ATOM 1679 O O . LEU A 1 205 ? 2.670 -8.803 12.327 1.00 78.50 205 LEU A O 1
ATOM 1683 N N . ALA A 1 206 ? 2.967 -6.735 13.101 1.00 78.00 206 ALA A N 1
ATOM 1684 C CA . ALA A 1 206 ? 4.409 -6.738 12.860 1.00 78.00 206 ALA A CA 1
ATOM 1685 C C . ALA A 1 206 ? 5.153 -7.786 13.717 1.00 78.00 206 ALA A C 1
ATOM 1687 O O . ALA A 1 206 ? 6.187 -8.309 13.302 1.00 78.00 206 ALA A O 1
ATOM 1688 N N . ARG A 1 207 ? 4.627 -8.129 14.901 1.00 79.31 207 ARG A N 1
ATOM 1689 C CA . ARG A 1 207 ? 5.167 -9.215 15.732 1.00 79.31 207 ARG A CA 1
ATOM 1690 C C . ARG A 1 207 ? 4.731 -10.588 15.230 1.00 79.31 207 ARG A C 1
ATOM 1692 O O . ARG A 1 207 ? 5.565 -11.479 15.119 1.00 79.31 207 ARG A O 1
ATOM 1699 N N . SER A 1 208 ? 3.443 -10.758 14.940 1.00 76.94 208 SER A N 1
ATOM 1700 C CA . SER A 1 208 ? 2.861 -12.070 14.641 1.00 76.94 208 SER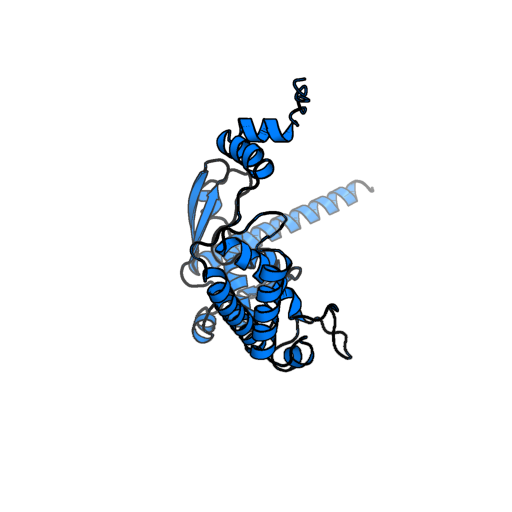 A CA 1
ATOM 1701 C C . SER A 1 208 ? 3.030 -12.512 13.188 1.00 76.94 208 SER A C 1
ATOM 1703 O O . SER A 1 208 ? 3.062 -13.707 12.927 1.00 76.94 208 SER A O 1
ATOM 1705 N N . GLU A 1 209 ? 3.140 -11.574 12.245 1.00 74.12 209 GLU A N 1
ATOM 1706 C CA . GLU A 1 209 ? 3.145 -11.848 10.808 1.00 74.12 209 GLU A CA 1
ATOM 1707 C C . GLU A 1 209 ? 4.436 -11.360 10.153 1.00 74.12 209 GLU A C 1
ATOM 1709 O O . GLU A 1 209 ? 4.641 -10.169 9.912 1.00 74.12 209 GLU A O 1
ATOM 1714 N N . GLU A 1 210 ? 5.302 -12.306 9.802 1.00 64.06 210 GLU A N 1
ATOM 1715 C CA . GLU A 1 210 ? 6.579 -12.041 9.135 1.00 64.06 210 GLU A CA 1
ATOM 1716 C C . GLU A 1 210 ? 6.431 -11.260 7.824 1.00 64.06 210 GLU A C 1
ATOM 1718 O O . GLU A 1 210 ? 7.058 -10.217 7.663 1.00 64.06 210 GLU A O 1
ATOM 1723 N N . ALA A 1 211 ? 5.524 -11.678 6.938 1.00 56.69 211 ALA A N 1
ATOM 1724 C CA . ALA A 1 211 ? 5.279 -10.974 5.678 1.00 56.69 211 ALA A CA 1
ATOM 1725 C C . ALA A 1 211 ? 4.772 -9.531 5.897 1.00 56.69 211 ALA A C 1
ATOM 1727 O O . ALA A 1 211 ? 5.029 -8.631 5.095 1.00 56.69 211 ALA A O 1
ATOM 1728 N N . TYR A 1 212 ? 4.057 -9.276 7.001 1.00 67.56 212 TYR A N 1
ATOM 1729 C CA . TYR A 1 212 ? 3.601 -7.930 7.348 1.00 67.56 212 TYR A CA 1
ATOM 1730 C C . TYR A 1 212 ? 4.765 -7.090 7.871 1.00 67.56 212 TYR A C 1
ATOM 1732 O O . TYR A 1 212 ? 4.930 -5.941 7.468 1.00 67.56 212 TYR A O 1
ATOM 1740 N N . ARG A 1 213 ? 5.597 -7.681 8.730 1.00 68.50 213 ARG A N 1
ATOM 1741 C CA . ARG A 1 213 ? 6.804 -7.069 9.278 1.00 68.50 213 ARG A CA 1
ATOM 1742 C C . ARG A 1 213 ? 7.777 -6.628 8.183 1.00 68.50 213 ARG A C 1
ATOM 1744 O O . ARG A 1 213 ? 8.210 -5.475 8.187 1.00 68.50 213 ARG A O 1
ATOM 1751 N N . ILE A 1 214 ? 8.068 -7.511 7.230 1.00 54.16 214 ILE A N 1
ATOM 1752 C CA . ILE A 1 214 ? 9.065 -7.243 6.190 1.00 54.16 214 ILE A CA 1
ATOM 1753 C C . ILE A 1 214 ? 8.560 -6.197 5.193 1.00 54.16 214 ILE A C 1
ATOM 1755 O O . ILE A 1 214 ? 9.285 -5.261 4.858 1.00 54.16 214 ILE A O 1
ATOM 1759 N N . LYS A 1 215 ? 7.270 -6.239 4.835 1.00 60.47 215 LYS A N 1
ATOM 1760 C CA . LYS A 1 215 ? 6.627 -5.191 4.026 1.00 60.47 215 LYS A CA 1
ATOM 1761 C C . LYS A 1 215 ? 6.850 -3.778 4.579 1.00 60.47 215 LYS A C 1
ATOM 1763 O O . LYS A 1 215 ? 6.964 -2.831 3.801 1.00 60.47 215 LYS A O 1
ATOM 1768 N N . TRP A 1 216 ? 6.853 -3.622 5.901 1.00 59.28 216 TRP A N 1
ATOM 1769 C CA . TRP A 1 216 ? 7.024 -2.326 6.561 1.00 59.28 216 TRP A CA 1
ATOM 1770 C C . TRP A 1 216 ? 8.469 -2.038 6.982 1.00 59.28 216 TRP A C 1
ATOM 1772 O O . TRP A 1 216 ? 8.709 -1.009 7.609 1.00 59.28 216 TRP A O 1
ATOM 1782 N N . GLY A 1 217 ? 9.423 -2.907 6.629 1.00 58.09 217 GLY A N 1
ATOM 1783 C CA . GLY A 1 217 ? 10.841 -2.725 6.945 1.00 58.09 217 GLY A CA 1
ATOM 1784 C C . GLY A 1 217 ? 11.129 -2.706 8.446 1.00 58.09 217 GLY A C 1
ATOM 1785 O O . GLY A 1 217 ? 12.012 -1.980 8.892 1.00 58.09 217 GLY A O 1
ATOM 1786 N N . VAL A 1 218 ? 10.352 -3.448 9.238 1.00 66.12 218 VAL A N 1
ATOM 1787 C CA . VAL A 1 218 ? 10.524 -3.524 10.693 1.00 66.12 218 VAL A CA 1
ATOM 1788 C C . VAL A 1 218 ? 11.386 -4.741 11.013 1.00 66.12 218 VAL A C 1
ATOM 1790 O O . VAL A 1 218 ? 11.032 -5.858 10.663 1.00 66.12 218 VAL A O 1
ATOM 1793 N N . GLU A 1 219 ? 12.513 -4.570 11.696 1.00 70.25 219 GLU A N 1
ATOM 1794 C CA . GLU A 1 219 ? 13.313 -5.721 12.133 1.00 70.25 219 GLU A CA 1
ATOM 1795 C C . GLU A 1 219 ? 12.581 -6.523 13.221 1.00 70.25 219 GLU A C 1
ATOM 1797 O O . GLU A 1 219 ? 11.882 -5.950 14.058 1.00 70.25 219 GLU A O 1
ATOM 1802 N N . LEU A 1 220 ? 12.758 -7.850 13.255 1.00 76.06 220 LEU A N 1
ATOM 1803 C CA . LEU A 1 220 ? 12.105 -8.705 14.260 1.00 76.06 220 LEU A CA 1
ATOM 1804 C C . LEU A 1 220 ? 12.448 -8.266 15.689 1.00 76.06 220 LEU A C 1
ATOM 1806 O O . LEU A 1 220 ? 11.544 -8.097 16.500 1.00 76.06 220 LEU A O 1
ATOM 1810 N N . ALA A 1 221 ? 13.723 -7.981 15.965 1.00 77.00 221 ALA A N 1
ATOM 1811 C CA . ALA A 1 221 ? 14.164 -7.497 17.273 1.00 77.00 221 ALA A CA 1
ATOM 1812 C C . ALA A 1 221 ? 13.490 -6.168 17.667 1.00 77.00 221 ALA A C 1
ATOM 1814 O O . ALA A 1 221 ? 13.143 -5.954 18.829 1.00 77.00 221 ALA A O 1
ATOM 1815 N N . VAL A 1 222 ? 13.248 -5.284 16.692 1.00 75.12 222 VAL A N 1
ATOM 1816 C CA . VAL A 1 222 ? 12.519 -4.027 16.902 1.00 75.12 222 VAL A CA 1
ATOM 1817 C C . VAL A 1 222 ? 11.043 -4.305 17.186 1.00 75.12 222 VAL A C 1
ATOM 1819 O O . VAL A 1 222 ? 10.508 -3.763 18.150 1.00 75.12 222 VAL A O 1
ATOM 1822 N N . ALA A 1 223 ? 10.394 -5.185 16.421 1.00 76.88 223 ALA A N 1
ATOM 1823 C CA . ALA A 1 223 ? 9.000 -5.561 16.655 1.00 76.88 223 ALA A CA 1
ATOM 1824 C C . ALA A 1 223 ? 8.799 -6.222 18.032 1.00 76.88 223 ALA A C 1
ATOM 1826 O O . ALA A 1 223 ? 7.841 -5.914 18.739 1.00 76.88 223 ALA A O 1
ATOM 1827 N N . GLU A 1 224 ? 9.717 -7.100 18.443 1.00 80.81 224 GLU A N 1
ATOM 1828 C CA . GLU A 1 224 ? 9.710 -7.747 19.760 1.00 80.81 224 GLU A CA 1
ATOM 1829 C C . GLU A 1 224 ? 9.935 -6.751 20.906 1.00 80.81 224 GLU A C 1
ATOM 1831 O O . GLU A 1 224 ? 9.388 -6.930 21.999 1.00 80.81 224 GLU A O 1
ATOM 1836 N N . SER A 1 225 ? 10.685 -5.669 20.664 1.00 79.75 225 SER A N 1
ATOM 1837 C CA . SER A 1 225 ? 10.911 -4.619 21.664 1.00 79.75 225 SER A CA 1
ATOM 1838 C C . SER A 1 225 ? 9.635 -3.852 22.045 1.00 79.75 225 SER A C 1
ATOM 1840 O O . SER A 1 225 ? 9.562 -3.298 23.143 1.00 79.75 225 SER A O 1
ATOM 1842 N N . TRP A 1 226 ? 8.593 -3.872 21.205 1.00 77.56 226 TRP A N 1
ATOM 1843 C CA . TRP A 1 226 ? 7.303 -3.205 21.433 1.00 77.56 226 TRP A CA 1
ATOM 1844 C C . TRP A 1 226 ? 6.392 -3.954 22.419 1.00 77.56 226 TRP A C 1
ATOM 1846 O O . TRP A 1 226 ? 5.186 -4.037 22.206 1.00 77.56 226 TRP A O 1
ATOM 1856 N N . ARG A 1 227 ? 6.962 -4.544 23.479 1.00 65.19 227 ARG A N 1
ATOM 1857 C CA . ARG A 1 227 ? 6.294 -5.395 24.486 1.00 65.19 227 ARG A CA 1
ATOM 1858 C C . ARG A 1 227 ? 4.858 -4.945 24.802 1.00 65.19 227 ARG A C 1
ATOM 1860 O O . ARG A 1 227 ? 4.666 -3.998 25.552 1.00 65.19 227 ARG A O 1
ATOM 1867 N N . GLU A 1 228 ? 3.881 -5.634 24.202 1.00 67.00 228 GLU A N 1
ATOM 1868 C CA . GLU A 1 228 ? 2.421 -5.401 24.312 1.00 67.00 228 GLU A CA 1
ATOM 1869 C C . GLU A 1 228 ? 1.931 -3.957 24.080 1.00 67.00 228 GLU A C 1
ATOM 1871 O O . GLU A 1 228 ? 0.759 -3.660 24.301 1.00 67.00 228 GLU A O 1
ATOM 1876 N N . GLY A 1 229 ? 2.802 -3.076 23.596 1.00 70.81 229 GLY A N 1
ATOM 1877 C CA . GLY A 1 229 ? 2.554 -1.653 23.442 1.00 70.81 229 GLY A CA 1
ATOM 1878 C C . GLY A 1 229 ? 2.479 -1.220 21.985 1.00 70.81 229 GLY A C 1
ATOM 1879 O O . GLY A 1 229 ? 2.602 -2.017 21.050 1.00 70.81 229 GLY A O 1
ATOM 1880 N N . ILE A 1 230 ? 2.274 0.078 21.793 1.00 70.31 230 ILE A N 1
ATOM 1881 C CA . ILE A 1 230 ? 2.443 0.700 20.488 1.00 70.31 230 ILE A CA 1
ATOM 1882 C C . ILE A 1 230 ? 3.927 0.997 20.238 1.00 70.31 230 ILE A C 1
ATOM 1884 O O . ILE A 1 230 ? 4.704 1.200 21.171 1.00 70.31 230 ILE A O 1
ATOM 1888 N N . CYS A 1 231 ? 4.302 0.988 18.956 1.00 66.56 231 CYS A N 1
ATOM 1889 C CA . CYS A 1 231 ? 5.506 1.602 18.378 1.00 66.56 231 CYS A CA 1
ATOM 1890 C C . CYS A 1 231 ? 6.006 2.824 19.198 1.00 66.56 231 CYS A C 1
ATOM 1892 O O . CYS A 1 231 ? 5.166 3.547 19.743 1.00 66.56 231 CYS A O 1
ATOM 1894 N N . PRO A 1 232 ? 7.327 3.110 19.288 1.00 66.69 232 PRO A N 1
ATOM 1895 C CA . PRO A 1 232 ? 7.820 4.344 19.920 1.00 66.69 232 PRO A CA 1
ATOM 1896 C C . PRO A 1 232 ? 7.070 5.581 19.407 1.00 66.69 232 PRO A C 1
ATOM 1898 O O . PRO A 1 232 ? 6.607 5.563 18.270 1.00 66.69 232 PRO A O 1
ATOM 1901 N N . GLU A 1 233 ? 6.966 6.627 20.244 1.00 68.38 233 GLU A N 1
ATOM 1902 C CA . GLU A 1 233 ? 6.106 7.810 20.039 1.00 68.38 233 GLU A CA 1
ATOM 1903 C C . GLU A 1 233 ? 5.846 8.123 18.558 1.00 68.38 233 GLU A C 1
ATOM 1905 O O . GLU A 1 233 ? 6.728 8.578 17.824 1.00 68.38 233 GLU A O 1
ATOM 1910 N N . VAL A 1 234 ? 4.613 7.883 18.116 1.00 70.00 234 VAL A N 1
ATOM 1911 C CA . VAL A 1 234 ? 4.232 8.067 16.719 1.00 70.00 234 VAL A CA 1
ATOM 1912 C C . VAL A 1 234 ? 3.575 9.426 16.562 1.00 70.00 234 VAL A C 1
ATOM 1914 O O . VAL A 1 234 ? 2.550 9.726 17.178 1.00 70.00 234 VAL A O 1
ATOM 1917 N N . LYS A 1 235 ? 4.147 10.253 15.686 1.00 72.19 235 LYS A N 1
ATOM 1918 C CA . LYS A 1 235 ? 3.546 11.520 15.278 1.00 72.19 235 LYS A CA 1
ATOM 1919 C C . LYS A 1 235 ? 2.531 11.278 14.166 1.00 72.19 235 LYS A C 1
ATOM 1921 O O . LYS A 1 235 ? 2.898 10.996 13.026 1.00 72.19 235 LYS A O 1
ATOM 1926 N N . LEU A 1 236 ? 1.254 11.438 14.486 1.00 69.19 236 LEU A N 1
ATOM 1927 C CA . LEU A 1 236 ? 0.165 11.316 13.528 1.00 69.19 236 LEU A CA 1
ATOM 1928 C C . LEU A 1 236 ? -0.168 12.686 12.948 1.00 69.19 236 LEU A C 1
ATOM 1930 O O . LEU A 1 236 ? -0.341 13.663 13.677 1.00 69.19 236 LEU A O 1
ATOM 1934 N N . ARG A 1 237 ? -0.288 12.746 11.623 1.00 67.94 237 ARG A N 1
ATOM 1935 C CA . ARG A 1 237 ? -0.728 13.939 10.895 1.00 67.94 237 ARG A CA 1
ATOM 1936 C C . ARG A 1 237 ? -2.131 13.714 10.352 1.00 67.94 237 ARG A C 1
ATOM 1938 O O . ARG A 1 237 ? -2.378 12.710 9.686 1.00 67.94 237 ARG A O 1
ATOM 1945 N N . TYR A 1 238 ? -3.016 14.666 10.597 1.00 65.94 238 TYR A N 1
ATOM 1946 C CA . TYR A 1 238 ? -4.371 14.695 10.066 1.00 65.94 238 TYR A CA 1
ATOM 1947 C C . TYR A 1 238 ? -4.501 15.872 9.121 1.00 65.94 238 TYR A C 1
ATOM 1949 O O . TYR A 1 238 ? -4.183 17.002 9.488 1.00 65.94 238 TYR A O 1
ATOM 1957 N N . TYR A 1 239 ? -4.978 15.602 7.912 1.00 59.00 239 TYR A N 1
ATOM 1958 C CA . TYR A 1 239 ? -5.253 16.651 6.946 1.00 59.00 239 TYR A CA 1
ATOM 1959 C C . TYR A 1 239 ? -6.737 17.001 6.970 1.00 59.00 239 TYR A C 1
ATOM 1961 O O . TYR A 1 239 ? -7.589 16.154 6.689 1.00 59.00 239 TYR A O 1
ATOM 1969 N N . ASN A 1 240 ? -7.044 18.248 7.320 1.00 61.12 240 ASN A N 1
ATOM 1970 C CA . ASN A 1 240 ? -8.395 18.777 7.294 1.00 61.12 240 ASN A CA 1
ATOM 1971 C C . ASN A 1 240 ? -8.686 19.350 5.903 1.00 61.12 240 ASN A C 1
ATOM 1973 O O . ASN A 1 240 ? -8.330 20.490 5.603 1.00 61.12 240 ASN A O 1
ATOM 1977 N N . LEU A 1 241 ? -9.391 18.575 5.076 1.00 52.12 241 LEU A N 1
ATOM 1978 C CA . LEU A 1 241 ? -9.756 18.964 3.709 1.00 52.12 241 LEU A CA 1
ATOM 1979 C C . LEU A 1 241 ? -10.582 20.259 3.643 1.00 52.12 241 LEU A C 1
ATOM 1981 O O . LEU A 1 241 ? -10.495 20.987 2.661 1.00 52.12 241 LEU A O 1
ATOM 1985 N N . SER A 1 242 ? -11.373 20.563 4.679 1.00 56.91 242 SER A N 1
ATOM 1986 C CA . SER A 1 242 ? -12.245 21.747 4.696 1.00 56.91 242 SER A CA 1
ATOM 1987 C C . SER A 1 242 ? -11.501 23.056 4.971 1.00 56.91 242 SER A C 1
ATOM 1989 O O . SER A 1 242 ? -11.951 24.111 4.536 1.00 56.91 242 SER A O 1
ATOM 1991 N N . ARG A 1 243 ? -10.367 22.990 5.681 1.00 62.19 243 ARG A N 1
ATOM 1992 C CA . ARG A 1 243 ? -9.539 24.155 6.041 1.00 62.19 243 ARG A CA 1
ATOM 1993 C C . ARG A 1 243 ? -8.201 24.195 5.304 1.00 62.19 243 ARG A C 1
ATOM 1995 O O . ARG A 1 243 ? -7.512 25.204 5.362 1.00 62.19 243 ARG A O 1
ATOM 2002 N N . GLY A 1 244 ? -7.826 23.106 4.632 1.00 63.94 244 GLY A N 1
ATOM 2003 C CA . GLY A 1 244 ? -6.502 22.943 4.031 1.00 63.94 244 GLY A CA 1
ATOM 2004 C C . GLY A 1 244 ? -5.371 22.882 5.065 1.00 63.94 244 GLY A C 1
ATOM 2005 O O . GLY A 1 244 ? -4.216 23.108 4.719 1.00 63.94 244 GLY A O 1
ATOM 2006 N N . GLU A 1 245 ? -5.691 22.597 6.327 1.00 68.94 245 GLU A N 1
ATOM 2007 C CA . GLU A 1 245 ? -4.752 22.628 7.449 1.00 68.94 245 GLU A CA 1
ATOM 2008 C C . GLU A 1 245 ? -4.292 21.217 7.826 1.00 68.94 245 GLU A C 1
ATOM 2010 O O . GLU A 1 245 ? -5.057 20.251 7.747 1.00 68.94 245 GLU A O 1
ATOM 2015 N N . ILE A 1 246 ? -3.040 21.105 8.276 1.00 67.62 246 ILE A N 1
ATOM 2016 C CA . ILE A 1 246 ? -2.512 19.891 8.900 1.00 67.62 246 ILE A CA 1
ATOM 2017 C C . ILE A 1 246 ? -2.514 20.098 10.410 1.00 67.62 246 ILE A C 1
ATOM 2019 O O . ILE A 1 246 ? -1.883 21.022 10.918 1.00 67.62 246 ILE A O 1
ATOM 2023 N N . THR A 1 247 ? -3.181 19.200 11.119 1.00 71.81 247 THR A N 1
ATOM 2024 C CA . THR A 1 247 ? -3.111 19.083 12.578 1.00 71.81 247 THR A CA 1
ATOM 2025 C C . THR A 1 247 ? -2.312 17.847 12.945 1.00 71.81 247 THR A C 1
ATOM 2027 O O . THR A 1 247 ? -2.367 16.832 12.247 1.00 71.81 247 THR A O 1
ATOM 2030 N N . GLU A 1 248 ? -1.572 17.911 14.042 1.00 76.62 248 GLU A N 1
ATOM 2031 C CA . GLU A 1 248 ? -0.700 16.825 14.472 1.00 76.62 248 GLU A CA 1
ATOM 2032 C C . GLU A 1 248 ? -1.071 16.397 15.890 1.00 76.62 248 GLU A C 1
ATOM 2034 O O . GLU A 1 248 ? -1.414 17.226 16.728 1.00 76.62 248 GLU A O 1
ATOM 2039 N N . THR A 1 249 ? -0.994 15.101 16.164 1.00 76.19 249 THR A N 1
ATOM 2040 C CA . THR A 1 249 ? -1.061 14.566 17.529 1.00 76.19 249 THR A CA 1
ATOM 2041 C C . THR A 1 249 ? 0.036 13.522 17.700 1.00 76.19 249 THR A C 1
ATOM 2043 O O . THR A 1 249 ? 0.662 13.086 16.727 1.00 76.19 249 THR A O 1
ATOM 2046 N N . ARG A 1 250 ? 0.298 13.139 18.942 1.00 82.12 250 ARG A N 1
ATOM 2047 C CA . ARG A 1 250 ? 1.308 12.140 19.293 1.00 82.12 250 ARG A CA 1
ATOM 2048 C C . ARG A 1 250 ? 0.632 10.983 19.998 1.00 82.12 250 ARG A C 1
ATOM 2050 O O . ARG A 1 250 ? -0.372 11.195 20.676 1.00 82.12 250 ARG A O 1
ATOM 2057 N N . ARG A 1 251 ? 1.161 9.780 19.793 1.00 80.75 251 ARG A N 1
ATOM 2058 C CA . ARG A 1 251 ? 0.713 8.582 20.496 1.00 80.75 251 ARG A CA 1
ATOM 2059 C C . ARG A 1 251 ? 1.884 7.807 21.066 1.00 80.75 251 ARG A C 1
ATOM 2061 O O . ARG A 1 251 ? 2.812 7.499 20.320 1.00 80.75 251 ARG A O 1
ATOM 2068 N N . SER A 1 252 ? 1.817 7.479 22.351 1.00 83.50 252 SER A N 1
ATOM 2069 C CA . SER A 1 252 ? 2.766 6.625 23.068 1.00 83.50 252 SER A CA 1
ATOM 2070 C C . SER A 1 252 ? 2.039 5.534 23.872 1.00 83.50 252 SER A C 1
ATOM 2072 O O . SER A 1 252 ? 0.809 5.443 23.898 1.00 83.50 252 SER A O 1
ATOM 2074 N N . ASN A 1 253 ? 2.812 4.685 24.551 1.00 84.12 253 ASN A N 1
ATOM 2075 C CA . ASN A 1 253 ? 2.263 3.698 25.482 1.00 84.12 253 ASN A CA 1
ATOM 2076 C C . ASN A 1 253 ? 1.477 4.333 26.642 1.00 84.12 253 ASN A C 1
ATOM 2078 O O . ASN A 1 253 ? 0.629 3.660 27.225 1.00 84.12 253 ASN A O 1
ATOM 2082 N N . ASP A 1 254 ? 1.707 5.612 26.945 1.00 85.50 254 ASP A N 1
ATOM 2083 C CA . ASP A 1 254 ? 1.007 6.331 28.014 1.00 85.50 254 ASP A CA 1
ATOM 2084 C C . ASP A 1 254 ? -0.476 6.566 27.682 1.00 85.50 254 ASP A C 1
ATOM 2086 O O . ASP A 1 254 ? -1.291 6.729 28.587 1.00 85.50 254 ASP A O 1
ATOM 2090 N N . ASP A 1 255 ? -0.850 6.502 26.399 1.00 84.69 255 ASP A N 1
ATOM 2091 C CA . ASP A 1 255 ? -2.234 6.663 25.934 1.00 84.69 255 ASP A CA 1
ATOM 2092 C C . ASP A 1 255 ? -3.050 5.355 26.006 1.00 84.69 255 ASP A C 1
ATOM 2094 O O . ASP A 1 255 ? -4.270 5.347 25.804 1.00 84.69 255 ASP A O 1
ATOM 2098 N N . LEU A 1 256 ? -2.400 4.213 26.270 1.00 84.81 256 LEU A N 1
ATOM 2099 C CA . LEU A 1 256 ? -3.054 2.899 26.303 1.00 84.81 256 LEU A CA 1
ATOM 2100 C C . LEU A 1 256 ? -4.087 2.751 27.439 1.00 84.81 256 LEU A C 1
ATOM 2102 O O . LEU A 1 256 ? -5.171 2.212 27.177 1.00 84.81 256 LEU A O 1
ATOM 2106 N N . PRO A 1 257 ? -3.835 3.214 28.682 1.00 85.88 257 PRO A N 1
ATOM 2107 C CA . PRO A 1 257 ? -4.835 3.170 29.748 1.00 85.88 257 PRO A CA 1
ATOM 2108 C C . PRO A 1 257 ? -6.085 4.002 29.429 1.00 85.88 257 PRO A C 1
ATOM 2110 O O . PRO A 1 257 ? -7.202 3.526 29.639 1.00 85.88 257 PRO A O 1
ATOM 2113 N N . GLU A 1 258 ? -5.916 5.206 28.871 1.00 84.75 258 GLU A N 1
ATOM 2114 C CA . GLU A 1 258 ? -7.031 6.091 28.503 1.00 84.75 258 GLU A CA 1
ATOM 2115 C C . GLU A 1 258 ? -7.890 5.485 27.385 1.00 84.75 258 GLU A C 1
ATOM 2117 O O . GLU A 1 258 ? -9.124 5.472 27.474 1.00 84.75 258 GLU A O 1
ATOM 2122 N N . MET A 1 259 ? -7.249 4.909 26.362 1.00 86.69 259 MET A N 1
ATOM 2123 C CA . MET A 1 259 ? -7.934 4.172 25.298 1.00 86.69 259 MET A CA 1
ATOM 2124 C C . MET A 1 259 ? -8.751 3.003 25.869 1.00 86.69 259 MET A C 1
ATOM 2126 O O . MET A 1 259 ? -9.934 2.869 25.550 1.00 86.69 259 MET A O 1
ATOM 2130 N N . SER A 1 260 ? -8.165 2.207 26.770 1.00 83.19 260 SER A N 1
ATOM 2131 C CA . SER A 1 260 ? -8.840 1.069 27.412 1.00 83.19 260 SER A CA 1
ATOM 2132 C C . SER A 1 260 ? -10.075 1.499 28.216 1.00 83.19 260 SER A C 1
ATOM 2134 O O . SER A 1 260 ? -11.144 0.904 28.051 1.00 83.19 260 SER A O 1
ATOM 2136 N N . GLY A 1 261 ? -9.963 2.562 29.023 1.00 83.81 261 GLY A N 1
ATOM 2137 C CA . GLY A 1 261 ? -11.082 3.102 29.806 1.00 83.81 261 GLY A CA 1
ATOM 2138 C C . GLY A 1 261 ? -12.193 3.692 28.932 1.00 83.81 261 GLY A C 1
ATOM 2139 O O . GLY A 1 261 ? -13.376 3.428 29.146 1.00 83.81 261 GLY A O 1
ATOM 2140 N N . THR A 1 262 ? -11.828 4.413 27.869 1.00 84.00 262 THR A N 1
ATOM 2141 C CA . THR A 1 262 ? -12.806 4.981 26.926 1.00 84.00 262 THR A CA 1
ATOM 2142 C C . THR A 1 262 ? -13.609 3.889 26.215 1.00 84.00 262 THR A C 1
ATOM 2144 O O . THR A 1 262 ? -14.827 4.010 26.044 1.00 84.00 262 THR A O 1
ATOM 2147 N N . VAL A 1 263 ? -12.956 2.790 25.822 1.00 79.69 263 VAL A N 1
ATOM 2148 C CA . VAL A 1 263 ? -13.630 1.646 25.190 1.00 79.69 263 VAL A CA 1
ATOM 2149 C C . VAL A 1 263 ? -14.607 0.971 26.160 1.00 79.69 263 VAL A C 1
ATOM 2151 O O . VAL A 1 263 ? -15.726 0.641 25.756 1.00 79.69 263 VAL A O 1
ATOM 2154 N N . GLU A 1 264 ? -14.240 0.796 27.432 1.00 82.12 264 GLU A N 1
ATOM 2155 C CA . GLU A 1 264 ? -15.135 0.241 28.460 1.00 82.12 264 GLU A CA 1
ATOM 2156 C C . GLU A 1 264 ? -16.389 1.090 28.654 1.00 82.12 264 GLU A C 1
ATOM 2158 O O . GLU A 1 264 ? -17.510 0.570 28.625 1.00 82.12 264 GLU A O 1
ATOM 2163 N N . ASP A 1 265 ? -16.218 2.404 28.786 1.00 84.44 265 ASP A N 1
ATOM 2164 C CA . ASP A 1 265 ? -17.327 3.339 28.949 1.00 84.44 265 ASP A CA 1
ATOM 2165 C C . ASP A 1 265 ? -18.310 3.258 27.777 1.00 84.44 265 ASP A C 1
ATOM 2167 O O . ASP A 1 265 ? -19.535 3.234 27.966 1.00 84.44 265 ASP A O 1
ATOM 2171 N N . ILE A 1 266 ? -17.787 3.166 26.551 1.00 81.50 266 ILE A N 1
ATOM 2172 C CA . ILE A 1 266 ? -18.593 2.986 25.341 1.00 81.50 266 ILE A CA 1
ATOM 2173 C C . ILE A 1 266 ? -19.340 1.648 25.388 1.00 81.50 266 ILE A C 1
ATOM 2175 O O . ILE A 1 266 ? -20.551 1.620 25.150 1.00 81.50 266 ILE A O 1
ATOM 2179 N N . GLN A 1 267 ? -18.673 0.547 25.744 1.00 80.38 267 GLN A N 1
ATOM 2180 C CA . GLN A 1 267 ? -19.312 -0.768 25.852 1.00 80.38 267 GLN A CA 1
ATOM 2181 C C . GLN A 1 267 ? -20.439 -0.780 26.893 1.00 80.38 267 GLN A C 1
ATOM 2183 O O . GLN A 1 267 ? -21.520 -1.317 26.630 1.00 80.38 267 GLN A O 1
ATOM 2188 N N . VAL A 1 268 ? -20.234 -0.157 28.057 1.00 86.56 268 VAL A N 1
ATOM 2189 C CA . VAL A 1 268 ? -21.261 -0.027 29.101 1.00 86.56 268 VAL A CA 1
ATOM 2190 C C . VAL A 1 268 ? -22.452 0.786 28.593 1.00 86.56 268 VAL A C 1
ATOM 2192 O O . VAL A 1 268 ? -23.605 0.390 28.799 1.00 86.56 268 VAL A O 1
ATOM 2195 N N . ARG A 1 269 ? -22.204 1.903 27.897 1.00 85.69 269 ARG A N 1
ATOM 2196 C CA . ARG A 1 269 ? -23.262 2.734 27.296 1.00 85.69 269 ARG A CA 1
ATOM 2197 C C . ARG A 1 269 ? -24.068 1.961 26.253 1.00 85.69 269 ARG A C 1
ATOM 2199 O O . ARG A 1 269 ? -25.298 2.017 26.293 1.00 85.69 269 ARG A O 1
ATOM 2206 N N . ILE A 1 270 ? -23.406 1.200 25.380 1.00 80.00 270 ILE A N 1
ATOM 2207 C CA . ILE A 1 270 ? -24.063 0.353 24.372 1.00 80.00 270 ILE A CA 1
ATOM 2208 C C . ILE A 1 270 ? -24.931 -0.712 25.050 1.00 80.00 270 ILE A C 1
ATOM 2210 O O . ILE A 1 270 ? -26.112 -0.825 24.725 1.00 80.00 270 ILE A O 1
ATOM 2214 N N . LYS A 1 271 ? -24.399 -1.443 26.041 1.00 84.94 271 LYS A N 1
ATOM 2215 C CA . LYS A 1 271 ? -25.165 -2.458 26.789 1.00 84.94 271 LYS A CA 1
ATOM 2216 C C . LYS A 1 271 ? -26.425 -1.864 27.422 1.00 84.94 271 LYS A C 1
ATOM 2218 O O . LYS A 1 271 ? -27.511 -2.421 27.263 1.00 84.94 271 LYS A O 1
ATOM 2223 N N . LYS A 1 272 ? -26.309 -0.702 28.077 1.00 87.06 272 LYS A N 1
ATOM 2224 C CA . LYS A 1 272 ? -27.459 0.013 28.661 1.00 87.06 272 LYS A CA 1
ATOM 2225 C C . LYS A 1 272 ? -28.482 0.428 27.598 1.00 87.06 272 LYS A C 1
ATOM 2227 O O . LYS A 1 272 ? -29.682 0.304 27.835 1.00 87.06 272 LYS A O 1
ATOM 2232 N N . ALA A 1 273 ? -28.038 0.907 26.437 1.00 82.69 273 ALA A N 1
ATOM 2233 C CA . ALA A 1 273 ? -28.927 1.299 25.344 1.00 82.69 273 ALA A CA 1
ATOM 2234 C C . ALA A 1 273 ? -29.699 0.100 24.763 1.00 82.69 273 ALA A C 1
ATOM 2236 O O . ALA A 1 273 ? -30.913 0.185 24.581 1.00 82.69 273 ALA A O 1
ATOM 2237 N N . VAL A 1 274 ? -29.022 -1.033 24.550 1.00 83.56 274 VAL A N 1
ATOM 2238 C CA . VAL A 1 274 ? -29.644 -2.282 24.076 1.00 83.56 274 VAL A CA 1
ATOM 2239 C C . VAL A 1 274 ? -30.679 -2.796 25.080 1.00 83.56 274 VAL A C 1
ATOM 2241 O O . VAL A 1 274 ? -31.796 -3.133 24.693 1.00 83.56 274 VAL A O 1
ATOM 2244 N N . GLN A 1 275 ? -30.356 -2.790 26.378 1.00 84.62 275 GLN A N 1
ATOM 2245 C CA . GLN A 1 275 ? -31.287 -3.202 27.436 1.00 84.62 275 GLN A CA 1
ATOM 2246 C C . GLN A 1 275 ? -32.534 -2.313 27.502 1.00 84.62 275 GLN A C 1
ATOM 2248 O O . GLN A 1 275 ? -33.646 -2.826 27.621 1.00 84.62 275 GLN A O 1
ATOM 2253 N N . ARG A 1 276 ? -32.370 -0.988 27.382 1.00 84.69 276 ARG A N 1
ATOM 2254 C CA . ARG A 1 276 ? -33.496 -0.042 27.331 1.00 84.69 276 ARG A CA 1
ATOM 2255 C C . ARG A 1 276 ? -34.399 -0.303 26.129 1.00 84.69 276 ARG A C 1
ATOM 2257 O O . ARG A 1 276 ? -35.615 -0.327 26.289 1.00 84.69 276 ARG A O 1
ATOM 2264 N N . LYS A 1 277 ? -33.814 -0.554 24.954 1.00 82.06 277 LYS A N 1
ATOM 2265 C CA . LYS A 1 277 ? -34.566 -0.866 23.733 1.00 82.06 277 LYS A CA 1
ATOM 2266 C C . LYS A 1 277 ? -35.367 -2.167 23.878 1.00 82.06 277 LYS A C 1
ATOM 2268 O O . LYS A 1 277 ? -36.565 -2.169 23.621 1.00 82.06 277 LYS A O 1
ATOM 2273 N N . ALA A 1 278 ? -34.754 -3.220 24.419 1.00 78.19 278 ALA A N 1
ATOM 2274 C CA . ALA A 1 278 ? -35.429 -4.493 24.682 1.00 78.19 278 ALA A CA 1
ATOM 2275 C C . ALA A 1 278 ? -36.564 -4.379 25.726 1.00 78.19 278 ALA A C 1
ATOM 2277 O O . ALA A 1 278 ? -37.584 -5.058 25.619 1.00 78.19 278 ALA A O 1
ATOM 2278 N N . GLN A 1 279 ? -36.416 -3.520 26.742 1.00 75.31 279 GLN A N 1
ATOM 2279 C CA . GLN A 1 279 ? -37.483 -3.238 27.715 1.00 75.31 279 GLN A CA 1
ATOM 2280 C C . GLN A 1 279 ? -38.638 -2.434 27.107 1.00 75.31 279 GLN A C 1
ATOM 2282 O O . GLN A 1 279 ? -39.794 -2.658 27.464 1.00 75.31 279 GLN A O 1
ATOM 2287 N N . GLN A 1 280 ? -38.335 -1.511 26.194 1.00 74.69 280 GLN A N 1
ATOM 2288 C CA . GLN A 1 280 ? -39.335 -0.717 25.486 1.00 74.69 280 GLN A CA 1
ATOM 2289 C C . GLN A 1 280 ? -40.143 -1.585 24.510 1.00 74.69 280 GLN A C 1
ATOM 2291 O O . GLN A 1 280 ? -41.367 -1.510 24.507 1.00 74.69 280 GLN A O 1
ATOM 2296 N N . GLU A 1 281 ? -39.484 -2.484 23.778 1.00 75.50 281 GLU A N 1
ATOM 2297 C CA . GLU A 1 281 ? -40.137 -3.449 22.881 1.00 75.50 281 GLU A CA 1
ATOM 2298 C C . GLU A 1 281 ? -41.042 -4.429 23.651 1.00 75.50 281 GLU A C 1
ATOM 2300 O O . GLU A 1 281 ? -42.174 -4.667 23.243 1.00 75.50 281 GLU A O 1
ATOM 2305 N N . LYS A 1 282 ? -40.620 -4.915 24.829 1.00 72.56 282 LYS A N 1
ATOM 2306 C CA . LYS A 1 282 ? -41.470 -5.757 25.696 1.00 72.56 282 LYS A CA 1
ATOM 2307 C C . LYS A 1 282 ? -42.705 -5.041 26.248 1.00 72.56 282 LYS A C 1
ATOM 2309 O O . LYS A 1 282 ? -43.703 -5.698 26.513 1.00 72.56 282 LYS A O 1
ATOM 2314 N N . ARG A 1 283 ? -42.642 -3.721 26.441 1.00 62.47 283 ARG A N 1
ATOM 2315 C CA . ARG A 1 283 ? -43.784 -2.908 26.893 1.00 62.47 283 ARG A CA 1
ATOM 2316 C C . ARG A 1 283 ? -44.762 -2.555 25.774 1.00 62.47 283 ARG A C 1
ATOM 2318 O O . ARG A 1 283 ? -45.895 -2.233 26.087 1.00 62.47 283 ARG A O 1
ATOM 2325 N N . CYS A 1 284 ? -44.340 -2.594 24.511 1.00 60.44 284 CYS A N 1
ATOM 2326 C CA . CYS A 1 284 ? -45.215 -2.353 23.359 1.00 60.44 284 CYS A CA 1
ATOM 2327 C C . CYS A 1 284 ? -45.940 -3.617 22.863 1.00 60.44 284 CYS A C 1
ATOM 2329 O O . CYS A 1 284 ? -46.859 -3.497 22.060 1.00 60.44 284 CYS A O 1
ATOM 2331 N N . CYS A 1 285 ? -45.530 -4.806 23.317 1.00 54.16 285 CYS A N 1
ATOM 2332 C CA . CYS A 1 285 ? -46.154 -6.093 22.981 1.00 54.16 285 CYS A CA 1
ATOM 2333 C C . CYS A 1 285 ? -47.104 -6.628 24.078 1.00 54.16 285 CYS A C 1
ATOM 2335 O O . CYS A 1 285 ? -47.504 -7.791 24.009 1.00 54.16 285 CYS A O 1
ATOM 2337 N N . LEU A 1 286 ? -47.420 -5.808 25.087 1.00 47.12 286 LEU A N 1
ATOM 2338 C CA . LEU A 1 286 ? -48.431 -6.035 26.129 1.00 47.12 286 LEU A CA 1
ATOM 2339 C C . LEU A 1 286 ? -49.547 -5.002 25.960 1.00 47.12 286 LEU A C 1
ATOM 2341 O O . LEU A 1 286 ? -50.713 -5.379 26.190 1.00 47.12 286 LEU A O 1
#

Solvent-accessible surface area (backbone atoms only — not comparable to full-atom values): 16333 Å² total; per-residue (Å²): 133,84,79,77,77,78,80,75,81,81,48,74,67,55,55,50,38,33,77,73,36,52,68,58,29,53,45,54,56,49,59,73,71,41,86,61,55,41,45,51,70,57,54,51,53,61,47,48,64,58,50,62,58,62,45,49,52,96,62,68,52,45,75,96,81,52,42,48,58,55,77,32,48,25,79,62,35,54,77,59,36,66,42,95,39,34,64,54,44,8,51,51,49,23,54,49,48,52,47,46,39,63,76,43,74,39,40,59,93,93,21,45,50,43,61,95,46,98,60,46,68,62,53,49,31,54,52,47,18,51,53,40,25,53,51,42,45,47,31,41,76,52,21,47,82,74,57,80,41,60,90,34,70,47,72,50,69,57,89,96,43,81,48,74,44,55,34,63,77,40,70,69,57,84,57,61,58,81,45,64,88,72,92,75,55,72,68,58,55,70,67,42,44,67,60,58,53,35,42,34,51,46,36,46,42,36,56,76,31,65,58,56,12,56,76,69,72,50,51,67,72,60,35,62,66,34,69,90,33,37,54,76,73,42,70,35,42,35,44,37,70,84,75,76,43,79,48,74,45,76,44,44,61,82,50,50,64,58,36,54,52,53,51,49,55,50,51,53,52,50,52,52,50,54,52,52,51,56,54,51,53,58,61,72,75,110